Protein AF-A0A3D0LY21-F1 (afdb_monomer_lite)

Radius of gyration: 21.98 Å; chains: 1; bounding box: 68×42×52 Å

Foldseek 3Di:
DVVVVVVCCVPPVPDQAADALVVLLVLLLVLLLVLLCVQCDDPLSPDPPSCSVLLSDAPVRDDPVSVVVLVVNCVVRVLSNLSSVLSNLSVVLLPDQALVSSLVSLVVSLVCLCPSPRVSSVVSSVVCVVCVSNHSCCNVPVDHCVVVVVLVVQLVVLCVVVVHDPDPVVSVVSSCVRPVPDPDPDPPPPD

pLDDT: mean 91.34, std 7.38, range [54.0, 98.38]

Secondary structure (DSSP, 8-state):
-HHHHHHHHHH-TT------HHHHHHHHHHHHHHHHHHHH-TTGGGSTTSSHHHHTS-GGG--HHHHHHHHHHHHH-HHHHHHHHHHHHHHHHHH-SSHHHHHHHHHHHHHHHHTSS-HHHHHHHHHHHHTHHHHHTHHHH---THHHHHHHHHHHHHHHHHT--SSHHHHHHHHHHHHS--------S--

Sequence (191 aa):
SGAYMSGVNLCFPKATVTIDKFHVKQLMLKAMDQVRREEQGKQRSRRRGAGKKLLMIPETRMTEQQSEKMQALSKEFPKTGRAFRMVQSLDTMYRCEGYEDGKVAFNKMISWLRRSRLEPMKQVANTLKKHKQQILSYFSHRLTNAIAEGINSIIQSAKRRARGFRTIEGYTAAIFLAVGKLKLSCPTLFA

Structure (mmCIF, N/CA/C/O backbone):
data_AF-A0A3D0LY21-F1
#
_entry.id   AF-A0A3D0LY21-F1
#
loop_
_atom_site.group_PDB
_atom_site.id
_atom_site.type_symbol
_atom_site.label_atom_id
_atom_site.label_alt_id
_atom_site.label_comp_id
_atom_site.label_asym_id
_atom_site.label_entity_id
_atom_site.label_seq_id
_atom_site.pdbx_PDB_ins_code
_atom_site.Cartn_x
_atom_site.Cartn_y
_atom_site.Cartn_z
_atom_site.occupancy
_atom_site.B_iso_or_equiv
_atom_site.auth_seq_id
_atom_site.auth_comp_id
_atom_site.auth_asym_id
_atom_site.auth_atom_id
_atom_site.pdbx_PDB_model_num
ATOM 1 N N . SER A 1 1 ? -3.795 5.986 -14.578 1.00 56.62 1 SER A N 1
ATOM 2 C CA . SER A 1 1 ? -4.692 7.015 -15.148 1.00 56.62 1 SER A CA 1
ATOM 3 C C . SER A 1 1 ? -5.578 6.359 -16.201 1.00 56.62 1 SER A C 1
ATOM 5 O O . SER A 1 1 ? -5.212 5.293 -16.682 1.00 56.62 1 SER A O 1
ATOM 7 N N . GLY A 1 2 ? -6.727 6.951 -16.548 1.00 72.31 2 GLY A N 1
ATOM 8 C CA . GLY A 1 2 ? -7.611 6.399 -17.589 1.00 72.31 2 GLY A CA 1
ATOM 9 C C . GLY A 1 2 ? -6.930 6.322 -18.959 1.00 72.31 2 GLY A C 1
ATOM 10 O O . GLY A 1 2 ? -6.924 5.264 -19.571 1.00 72.31 2 GLY A O 1
ATOM 11 N N . ALA A 1 3 ? -6.243 7.395 -19.365 1.00 81.50 3 ALA A N 1
ATOM 12 C CA . ALA A 1 3 ? -5.538 7.469 -20.648 1.00 81.50 3 ALA A CA 1
ATOM 13 C C . ALA A 1 3 ? -4.453 6.388 -20.824 1.00 81.50 3 ALA A C 1
ATOM 15 O O . ALA A 1 3 ? -4.340 5.804 -21.895 1.00 81.50 3 ALA A O 1
ATOM 16 N N . TYR A 1 4 ? -3.697 6.071 -19.764 1.00 81.56 4 TYR A N 1
ATOM 17 C CA . TYR A 1 4 ? -2.692 5.004 -19.810 1.00 81.56 4 TYR A CA 1
ATOM 18 C C . TYR A 1 4 ? -3.331 3.634 -20.068 1.00 81.56 4 TYR A C 1
ATOM 20 O O . TYR A 1 4 ? -2.863 2.887 -20.917 1.00 81.56 4 TYR A O 1
ATOM 28 N N . MET A 1 5 ? -4.438 3.328 -19.381 1.00 79.69 5 MET A N 1
ATOM 29 C CA . MET A 1 5 ? -5.159 2.067 -19.578 1.00 79.69 5 MET A CA 1
ATOM 30 C C . MET A 1 5 ? -5.750 1.961 -20.983 1.00 79.69 5 MET A C 1
ATOM 32 O O . MET A 1 5 ? -5.664 0.900 -21.592 1.00 79.69 5 MET A O 1
ATOM 36 N N . SER A 1 6 ? -6.305 3.054 -21.514 1.00 84.50 6 SER A N 1
ATOM 37 C CA . SER A 1 6 ? -6.812 3.085 -22.888 1.00 84.50 6 SER A CA 1
ATOM 38 C C . SER A 1 6 ? -5.703 2.817 -23.907 1.00 84.50 6 SER A C 1
ATOM 40 O O . SER A 1 6 ? -5.893 2.001 -24.802 1.00 84.50 6 SER A O 1
ATOM 42 N N . GLY A 1 7 ? -4.531 3.440 -23.740 1.00 87.88 7 GLY A N 1
ATOM 43 C CA . GLY A 1 7 ? -3.378 3.204 -24.614 1.00 87.88 7 GLY A CA 1
ATOM 44 C C . GLY A 1 7 ? -2.855 1.767 -24.540 1.00 87.88 7 GLY A C 1
ATOM 45 O O . GLY A 1 7 ? -2.576 1.165 -25.572 1.00 87.88 7 GLY A O 1
ATOM 46 N N . VAL A 1 8 ? -2.783 1.183 -23.338 1.00 87.19 8 VAL A N 1
ATOM 47 C CA . VAL A 1 8 ? -2.381 -0.224 -23.167 1.00 87.19 8 VAL A CA 1
ATOM 48 C C . VAL A 1 8 ? -3.374 -1.163 -23.845 1.00 87.19 8 VAL A C 1
ATOM 50 O O . VAL A 1 8 ? -2.952 -2.056 -24.568 1.00 87.19 8 VAL A O 1
ATOM 53 N N . ASN A 1 9 ? -4.678 -0.943 -23.675 1.00 86.38 9 ASN A N 1
ATOM 54 C CA . ASN A 1 9 ? -5.695 -1.788 -24.299 1.00 86.38 9 ASN A CA 1
ATOM 55 C C . ASN A 1 9 ? -5.680 -1.692 -25.833 1.00 86.38 9 ASN A C 1
ATOM 57 O O . ASN A 1 9 ? -5.953 -2.685 -26.499 1.00 86.38 9 ASN A O 1
ATOM 61 N N . LEU A 1 10 ? -5.358 -0.515 -26.382 1.00 91.38 10 LEU A N 1
ATOM 62 C CA . LEU A 1 10 ? -5.261 -0.298 -27.825 1.00 91.38 10 LEU A CA 1
ATOM 63 C C . LEU A 1 10 ? -4.014 -0.967 -28.421 1.00 91.38 10 LEU A C 1
ATOM 65 O O . LEU A 1 10 ? -4.118 -1.707 -29.393 1.00 91.38 10 LEU A O 1
ATOM 69 N N . CYS A 1 11 ? -2.837 -0.710 -27.844 1.00 93.56 11 CYS A N 1
ATOM 70 C CA . CYS A 1 11 ? -1.562 -1.153 -28.416 1.00 93.56 11 CYS A CA 1
ATOM 71 C C . CYS A 1 11 ? -1.167 -2.576 -27.994 1.00 93.56 11 CYS A C 1
ATOM 73 O O . CYS A 1 11 ? -0.440 -3.256 -28.713 1.00 93.56 11 CYS A O 1
ATOM 75 N N . PHE A 1 12 ? -1.627 -3.033 -26.828 1.00 91.69 12 PHE A N 1
ATOM 76 C CA . PHE A 1 12 ? -1.256 -4.317 -26.231 1.00 91.69 12 PHE A CA 1
ATOM 77 C C . PHE A 1 12 ? -2.495 -5.083 -25.730 1.00 91.69 12 PHE A C 1
ATOM 79 O O . PHE A 1 12 ? -2.593 -5.400 -24.543 1.00 91.69 12 PHE A O 1
ATOM 86 N N . PRO A 1 13 ? -3.441 -5.446 -26.617 1.00 88.81 13 PRO A N 1
ATOM 87 C CA . PRO A 1 13 ? -4.733 -6.023 -26.225 1.00 88.81 13 PRO A CA 1
ATOM 88 C C . PRO A 1 13 ? -4.626 -7.378 -25.506 1.00 88.81 13 PRO A C 1
ATOM 90 O O . PRO A 1 13 ? -5.544 -7.780 -24.798 1.00 88.81 13 PRO A O 1
ATOM 93 N N . LYS A 1 14 ? -3.505 -8.092 -25.676 1.00 89.56 14 LYS A N 1
ATOM 94 C CA . LYS A 1 14 ? -3.237 -9.387 -25.027 1.00 89.56 14 LYS A CA 1
ATOM 95 C C . LYS A 1 14 ? -2.447 -9.262 -23.717 1.00 89.56 14 LYS A C 1
ATOM 97 O O . LYS A 1 14 ? -2.150 -10.278 -23.096 1.00 89.56 14 LYS A O 1
ATOM 102 N N . ALA A 1 15 ? -2.055 -8.053 -23.309 1.00 88.25 15 ALA A N 1
ATOM 103 C CA . ALA A 1 15 ? -1.236 -7.861 -22.119 1.00 88.25 15 ALA A CA 1
ATOM 104 C C . ALA A 1 15 ? -2.074 -7.916 -20.835 1.00 88.25 15 ALA A C 1
ATOM 106 O O . ALA A 1 15 ? -3.080 -7.223 -20.685 1.00 88.25 15 ALA A O 1
ATOM 107 N N . THR A 1 16 ? -1.603 -8.689 -19.857 1.00 86.94 16 THR A N 1
ATOM 108 C CA . THR A 1 16 ? -2.190 -8.706 -18.516 1.00 86.94 16 THR A CA 1
ATOM 109 C C . THR A 1 16 ? -1.748 -7.471 -17.742 1.00 86.94 16 THR A C 1
ATOM 111 O O . THR A 1 16 ? -0.591 -7.348 -17.334 1.00 86.94 16 THR A O 1
ATOM 114 N N . VAL A 1 17 ? -2.680 -6.555 -17.485 1.00 88.25 17 VAL A N 1
ATOM 115 C CA . VAL A 1 17 ? -2.385 -5.370 -16.677 1.00 88.25 17 VAL A CA 1
ATOM 116 C C . VAL A 1 17 ? -2.341 -5.730 -15.197 1.00 88.25 17 VAL A C 1
ATOM 118 O O . VAL A 1 17 ? -3.330 -6.194 -14.633 1.00 88.25 17 VAL A O 1
ATOM 121 N N . THR A 1 18 ? -1.208 -5.437 -14.559 1.00 90.06 18 THR A N 1
ATOM 122 C CA . THR A 1 18 ? -1.009 -5.614 -13.118 1.00 90.06 18 THR A CA 1
ATOM 123 C C . THR A 1 18 ? -0.888 -4.263 -12.430 1.00 90.06 18 THR A C 1
ATOM 125 O O . THR A 1 18 ? -0.109 -3.409 -12.849 1.00 90.06 18 THR A O 1
ATOM 128 N N . ILE A 1 19 ? -1.658 -4.058 -11.362 1.00 90.44 19 ILE A N 1
ATOM 129 C CA . ILE A 1 19 ? -1.523 -2.879 -10.505 1.00 90.44 19 ILE A CA 1
ATOM 130 C C . ILE A 1 19 ? -0.416 -3.133 -9.492 1.00 90.44 19 ILE A C 1
ATOM 132 O O . ILE A 1 19 ? -0.426 -4.130 -8.773 1.00 90.44 19 ILE A O 1
ATOM 136 N N . ASP A 1 20 ? 0.507 -2.182 -9.393 1.00 89.25 20 ASP A N 1
ATOM 137 C CA . ASP A 1 20 ? 1.619 -2.282 -8.462 1.00 89.25 20 ASP A CA 1
ATOM 138 C C . ASP A 1 20 ? 1.163 -2.255 -6.987 1.00 89.25 20 ASP A C 1
ATOM 140 O O . ASP A 1 20 ? 0.352 -1.419 -6.557 1.00 89.25 20 ASP A O 1
ATOM 144 N N . LYS A 1 21 ? 1.735 -3.167 -6.188 1.00 91.56 21 LYS A N 1
ATOM 145 C CA . LYS A 1 21 ? 1.421 -3.345 -4.763 1.00 91.56 21 LYS A CA 1
ATOM 146 C C . LYS A 1 21 ? 1.644 -2.083 -3.925 1.00 91.56 21 LYS A C 1
ATOM 148 O O . LYS A 1 21 ? 0.926 -1.871 -2.945 1.00 91.56 21 LYS A O 1
ATOM 153 N N . PHE A 1 22 ? 2.602 -1.232 -4.294 1.00 89.69 22 PHE A N 1
ATOM 154 C CA . PHE A 1 22 ? 2.895 0.024 -3.609 1.00 89.69 22 PHE A CA 1
ATOM 155 C C . PHE A 1 22 ? 1.717 0.987 -3.696 1.00 89.69 22 PHE A C 1
ATOM 157 O O . PHE A 1 22 ? 1.332 1.563 -2.680 1.00 89.69 22 PHE A O 1
ATOM 164 N N . HIS A 1 23 ? 1.084 1.125 -4.865 1.00 91.56 23 HIS A N 1
ATOM 165 C CA . HIS A 1 23 ? -0.077 2.005 -5.019 1.00 91.56 23 HIS A CA 1
ATOM 166 C C . HIS A 1 23 ? -1.277 1.514 -4.203 1.00 91.56 23 HIS A C 1
ATOM 168 O O . HIS A 1 23 ? -1.964 2.317 -3.565 1.00 91.56 23 HIS A O 1
ATOM 174 N N . VAL A 1 24 ? -1.481 0.195 -4.141 1.00 95.44 24 VAL A N 1
ATOM 175 C CA . VAL A 1 24 ? -2.503 -0.420 -3.282 1.00 95.44 24 VAL A CA 1
ATOM 176 C C . VAL A 1 24 ? -2.210 -0.146 -1.803 1.00 95.44 24 VAL A C 1
ATOM 178 O O . VAL A 1 24 ? -3.094 0.296 -1.063 1.00 95.44 24 VAL A O 1
ATOM 181 N N . LYS A 1 25 ? -0.955 -0.333 -1.369 1.00 95.38 25 LYS A N 1
ATOM 182 C CA . LYS A 1 25 ? -0.525 -0.050 0.007 1.00 95.38 25 LYS A CA 1
ATOM 183 C C . LYS A 1 25 ? -0.668 1.431 0.352 1.00 95.38 25 LYS A C 1
ATOM 185 O O . LYS A 1 25 ? -1.187 1.756 1.416 1.00 95.38 25 LYS A O 1
ATOM 190 N N . GLN A 1 26 ? -0.265 2.334 -0.541 1.00 95.06 26 GLN A N 1
ATOM 191 C CA . GLN A 1 26 ? -0.416 3.777 -0.356 1.00 95.06 26 GLN A CA 1
ATOM 192 C C . GLN A 1 26 ? -1.881 4.182 -0.182 1.00 95.06 26 GLN A C 1
ATOM 194 O O . GLN A 1 26 ? -2.178 5.007 0.682 1.00 95.06 26 GLN A O 1
ATOM 199 N N . LEU A 1 27 ? -2.794 3.613 -0.973 1.00 97.12 27 LEU A N 1
ATOM 200 C CA . LEU A 1 27 ? -4.227 3.883 -0.856 1.00 97.12 27 LEU A CA 1
ATOM 201 C C . LEU A 1 27 ? -4.760 3.479 0.530 1.00 97.12 27 LEU A C 1
ATOM 203 O O . LEU A 1 27 ? -5.419 4.275 1.199 1.00 97.12 27 LEU A O 1
ATOM 207 N N . MET A 1 28 ? -4.401 2.281 0.992 1.00 97.31 28 MET A N 1
ATOM 208 C CA . MET A 1 28 ? -4.752 1.771 2.323 1.00 97.31 28 MET A CA 1
ATOM 209 C C . MET A 1 28 ? -4.161 2.623 3.458 1.00 97.31 28 MET A C 1
ATOM 211 O O . MET A 1 28 ? -4.863 2.972 4.407 1.00 97.31 28 MET A O 1
ATOM 215 N N . LEU A 1 29 ? -2.888 3.021 3.350 1.00 97.06 29 LEU A N 1
ATOM 216 C CA . LEU A 1 29 ? -2.221 3.879 4.336 1.00 97.06 29 LEU A CA 1
ATOM 217 C C . LEU A 1 29 ? -2.866 5.269 4.428 1.00 97.06 29 LEU A C 1
ATOM 219 O O . LEU A 1 29 ? -3.005 5.806 5.527 1.00 97.06 29 LEU A O 1
ATOM 223 N N . LYS A 1 30 ? -3.287 5.849 3.295 1.00 97.56 30 LYS A N 1
ATOM 224 C CA . LYS A 1 30 ? -4.008 7.131 3.269 1.00 97.56 30 LYS A CA 1
ATOM 225 C C . LYS A 1 30 ? -5.351 7.031 3.994 1.00 97.56 30 LYS A C 1
ATOM 227 O O . LYS A 1 30 ? -5.649 7.895 4.813 1.00 97.56 30 LYS A O 1
ATOM 232 N N . ALA A 1 31 ? -6.121 5.970 3.750 1.00 98.00 31 ALA A N 1
ATOM 233 C CA . ALA A 1 31 ? -7.392 5.745 4.439 1.00 98.00 31 ALA A CA 1
ATOM 234 C C . ALA A 1 31 ? -7.215 5.495 5.945 1.00 98.00 31 ALA A C 1
ATOM 236 O O . ALA A 1 31 ? -7.988 6.005 6.751 1.00 98.00 31 ALA A O 1
ATOM 237 N N . MET A 1 32 ? -6.166 4.781 6.353 1.00 97.75 32 MET A N 1
ATOM 238 C CA . MET A 1 32 ? -5.833 4.625 7.770 1.00 97.75 32 MET A CA 1
ATOM 239 C C . MET A 1 32 ? -5.441 5.961 8.424 1.00 97.75 32 MET A C 1
ATOM 241 O O . MET A 1 32 ? -5.891 6.248 9.532 1.00 97.75 32 MET A O 1
ATOM 245 N N . ASP A 1 33 ? -4.639 6.805 7.761 1.00 96.38 33 ASP A N 1
ATOM 246 C CA . ASP A 1 33 ? -4.295 8.136 8.292 1.00 96.38 33 ASP A CA 1
ATOM 247 C C . ASP A 1 33 ? -5.524 9.056 8.366 1.00 96.38 33 ASP A C 1
ATOM 249 O O . ASP A 1 33 ? -5.622 9.863 9.287 1.00 96.38 33 ASP A O 1
ATOM 253 N N . GLN A 1 34 ? -6.480 8.912 7.444 1.00 96.94 34 GLN A N 1
ATOM 254 C CA . GLN A 1 34 ? -7.783 9.578 7.501 1.00 96.94 34 GLN A CA 1
ATOM 255 C C . GLN A 1 34 ? -8.558 9.155 8.764 1.00 96.94 34 GLN A C 1
ATOM 257 O O . GLN A 1 34 ? -8.904 10.022 9.565 1.00 96.94 34 GLN A O 1
ATOM 262 N N . VAL A 1 35 ? -8.721 7.846 9.013 1.00 97.38 35 VAL A N 1
ATOM 263 C CA . VAL A 1 35 ? -9.367 7.319 10.238 1.00 97.38 35 VAL A CA 1
ATOM 264 C C . VAL A 1 35 ? -8.675 7.839 11.499 1.00 97.38 35 VAL A C 1
ATOM 266 O O . VAL A 1 35 ? -9.336 8.287 12.434 1.00 97.38 35 VAL A O 1
ATOM 269 N N . ARG A 1 36 ? -7.337 7.839 11.516 1.00 96.31 36 ARG A N 1
ATOM 270 C CA . ARG A 1 36 ? -6.554 8.369 12.638 1.00 96.31 36 ARG A CA 1
ATOM 271 C C . ARG A 1 36 ? -6.854 9.842 12.897 1.00 96.31 36 ARG A C 1
ATOM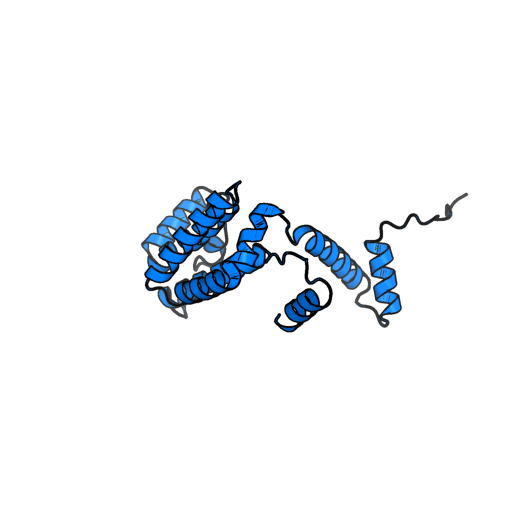 273 O O . ARG A 1 36 ? -7.008 10.244 14.045 1.00 96.31 36 ARG A O 1
ATOM 280 N N . ARG A 1 37 ? -6.897 10.673 11.853 1.00 95.31 37 ARG A N 1
ATOM 281 C CA . ARG A 1 37 ? -7.181 12.112 11.995 1.00 95.31 37 ARG A CA 1
ATOM 282 C C . ARG A 1 37 ? -8.604 12.365 12.486 1.00 95.31 37 ARG A C 1
ATOM 284 O O . ARG A 1 37 ? -8.793 13.274 13.290 1.00 95.31 37 ARG A O 1
ATOM 291 N N . GLU A 1 38 ? -9.565 11.575 12.012 1.00 95.69 38 GLU A N 1
ATOM 292 C CA . GLU A 1 38 ? -10.967 11.635 12.438 1.00 95.69 38 GLU A CA 1
ATOM 293 C C . GLU A 1 38 ? -11.123 11.250 13.915 1.00 95.69 38 GLU A C 1
ATOM 295 O O . GLU A 1 38 ? -11.834 11.927 14.648 1.00 95.69 38 GLU A O 1
ATOM 300 N N . GLU A 1 39 ? -10.421 10.211 14.372 1.00 95.62 39 GLU A N 1
ATOM 301 C CA . GLU A 1 39 ? -10.523 9.724 15.752 1.00 95.62 39 GLU A CA 1
ATOM 302 C C . GLU A 1 39 ? -9.712 10.557 16.756 1.00 95.62 39 GLU A C 1
ATOM 304 O O . GLU A 1 39 ? -10.198 10.868 17.838 1.00 95.62 39 GLU A O 1
ATOM 309 N N . GLN A 1 40 ? -8.485 10.954 16.408 1.00 93.75 40 GLN A N 1
ATOM 310 C CA . GLN A 1 40 ? -7.617 11.741 17.296 1.00 93.75 40 GLN A CA 1
ATOM 311 C C . GLN A 1 40 ? -7.991 13.231 17.337 1.00 93.75 40 GLN A C 1
ATOM 313 O O . GLN A 1 40 ? -7.536 13.959 18.219 1.00 93.75 40 GLN A O 1
ATOM 318 N N . GLY A 1 41 ? -8.757 13.717 16.358 1.00 92.12 41 GLY A N 1
ATOM 319 C CA . GLY A 1 41 ? -9.095 15.130 16.209 1.00 92.12 41 GLY A CA 1
ATOM 320 C C . GLY A 1 41 ? -7.978 15.990 15.594 1.00 92.12 41 GLY A C 1
ATOM 321 O O . GLY A 1 41 ? -6.798 15.624 15.525 1.00 92.12 41 GLY A O 1
ATOM 322 N N . LYS A 1 42 ? -8.349 17.191 15.127 1.00 83.94 42 LYS A N 1
ATOM 323 C CA . LYS A 1 42 ? -7.488 18.084 14.319 1.00 83.94 42 LYS A CA 1
ATOM 324 C C . LYS A 1 42 ? -6.234 18.593 15.042 1.00 83.94 42 LYS A C 1
ATOM 326 O O . LYS A 1 42 ? -5.216 18.818 14.391 1.00 83.94 42 LYS A O 1
ATOM 331 N N . GLN A 1 43 ? -6.299 18.833 16.351 1.00 83.81 43 GLN A N 1
ATOM 332 C CA . GLN A 1 43 ? -5.165 19.386 17.103 1.00 83.81 43 GLN A CA 1
ATOM 333 C C . GLN A 1 43 ? -4.145 18.301 17.453 1.00 83.81 43 GLN A C 1
ATOM 335 O O . GLN A 1 43 ? -2.959 18.434 17.147 1.00 83.81 43 GLN A O 1
ATOM 340 N N . ARG A 1 44 ? -4.606 17.186 18.029 1.00 86.56 44 ARG A N 1
ATOM 341 C CA . ARG A 1 44 ? -3.731 16.082 18.432 1.00 86.56 44 ARG A CA 1
ATOM 342 C C . ARG A 1 44 ? -3.066 15.419 17.233 1.00 86.56 44 ARG A C 1
ATOM 344 O O . ARG A 1 44 ? -1.862 15.184 17.268 1.00 86.56 44 ARG A O 1
ATOM 351 N N . SER A 1 45 ? -3.811 15.189 16.150 1.00 86.19 45 SER A N 1
ATOM 352 C CA . SER A 1 45 ? -3.303 14.474 14.972 1.00 86.19 45 SER A CA 1
ATOM 353 C C . SER A 1 45 ? -2.158 15.178 14.231 1.00 86.19 45 SER A C 1
ATOM 355 O O . SER A 1 45 ? -1.444 14.502 13.480 1.00 86.19 45 SER A O 1
ATOM 357 N N . ARG A 1 46 ? -1.969 16.492 14.444 1.00 87.25 46 ARG A N 1
ATOM 358 C CA . ARG A 1 46 ? -0.865 17.301 13.895 1.00 87.25 46 ARG A CA 1
ATOM 359 C C . ARG A 1 46 ? 0.426 17.215 14.712 1.00 87.25 46 ARG A C 1
ATOM 361 O O . ARG A 1 46 ? 1.485 17.555 14.193 1.00 87.25 46 ARG A O 1
ATOM 368 N N . ARG A 1 47 ? 0.366 16.753 15.966 1.00 89.19 47 ARG A N 1
ATOM 369 C CA . ARG A 1 47 ? 1.555 16.624 16.820 1.00 89.19 47 ARG A CA 1
ATOM 370 C C . ARG A 1 47 ? 2.505 15.569 16.247 1.00 89.19 47 ARG A C 1
ATOM 372 O O . ARG A 1 47 ? 2.075 14.501 15.810 1.00 89.19 47 ARG A O 1
ATOM 379 N N . ARG A 1 48 ? 3.817 15.826 16.311 1.00 80.81 48 ARG A N 1
ATOM 380 C CA . ARG A 1 48 ? 4.863 14.906 15.811 1.00 80.81 48 ARG A CA 1
ATOM 381 C C . ARG A 1 48 ? 4.792 13.512 16.462 1.00 80.81 48 ARG A C 1
ATOM 383 O O . ARG A 1 48 ? 5.118 12.527 15.807 1.00 80.81 48 ARG A O 1
ATOM 390 N N . GLY A 1 49 ? 4.310 13.432 17.706 1.00 83.50 49 GLY A N 1
ATOM 391 C CA . GLY A 1 49 ? 4.119 12.197 18.476 1.00 83.50 49 GLY A CA 1
ATOM 392 C C . GLY A 1 49 ? 2.775 11.479 18.285 1.00 83.50 49 GLY A C 1
ATOM 393 O O . GLY A 1 49 ? 2.517 10.509 18.981 1.00 83.50 49 GLY A O 1
ATOM 394 N N . ALA A 1 50 ? 1.911 11.899 17.355 1.00 85.06 50 ALA A N 1
ATOM 395 C CA . ALA A 1 50 ? 0.553 11.349 17.202 1.00 85.06 50 ALA A CA 1
ATOM 396 C C . ALA A 1 50 ? 0.474 9.924 16.595 1.00 85.06 50 ALA A C 1
ATOM 398 O O . ALA A 1 50 ? -0.581 9.497 16.123 1.00 85.06 50 ALA A O 1
ATOM 399 N N . GLY A 1 51 ? 1.595 9.199 16.531 1.00 88.12 51 GLY A N 1
ATOM 400 C CA . GLY A 1 51 ? 1.653 7.813 16.051 1.00 88.12 51 GLY A CA 1
ATOM 401 C C . GLY A 1 51 ? 1.688 7.628 14.528 1.00 88.12 51 GLY A C 1
ATOM 402 O O . GLY A 1 51 ? 1.843 6.504 14.065 1.00 88.12 51 GLY A O 1
ATOM 403 N N . LYS A 1 52 ? 1.620 8.699 13.718 1.00 91.94 52 LYS A N 1
ATOM 404 C CA . LYS A 1 52 ? 1.584 8.598 12.240 1.00 91.94 52 LYS A CA 1
ATOM 405 C C . LYS A 1 52 ? 2.731 7.764 11.656 1.00 91.94 52 LYS A C 1
ATOM 407 O O . LYS A 1 52 ? 2.487 6.907 10.817 1.00 91.94 52 LYS A O 1
ATOM 412 N N . LYS A 1 53 ? 3.975 8.025 12.080 1.00 91.88 53 LYS A N 1
ATOM 413 C CA . LYS A 1 53 ? 5.149 7.284 11.584 1.00 91.88 53 LYS A CA 1
ATOM 414 C C . LYS A 1 53 ? 5.115 5.820 12.014 1.00 91.88 53 LYS A C 1
ATOM 416 O O . LYS A 1 53 ? 5.411 4.957 11.202 1.00 91.88 53 LYS A O 1
ATOM 421 N N . LEU A 1 54 ? 4.709 5.561 13.256 1.00 93.12 54 LEU A N 1
ATOM 422 C CA . LEU A 1 54 ? 4.611 4.215 13.813 1.00 93.12 54 LEU A CA 1
ATOM 423 C C . LEU A 1 54 ? 3.625 3.350 13.012 1.00 93.12 54 LEU A C 1
ATOM 425 O O . LEU A 1 54 ? 3.940 2.223 12.660 1.00 93.12 54 LEU A O 1
ATOM 429 N N . LEU A 1 55 ? 2.477 3.918 12.631 1.00 92.62 55 LEU A N 1
ATOM 430 C CA . LEU A 1 55 ? 1.448 3.237 11.835 1.00 92.62 55 LEU A CA 1
ATOM 431 C C . LEU A 1 55 ? 1.895 2.872 10.411 1.00 92.62 55 LEU A C 1
ATOM 433 O O . LEU A 1 55 ? 1.295 2.002 9.788 1.00 92.62 55 LEU A O 1
ATOM 437 N N . MET A 1 56 ? 2.925 3.534 9.878 1.00 92.19 56 MET A N 1
ATOM 438 C CA . MET A 1 56 ? 3.464 3.238 8.546 1.00 92.19 56 MET A CA 1
ATOM 439 C C . MET A 1 56 ? 4.450 2.064 8.547 1.00 92.19 56 MET A C 1
ATOM 441 O O . MET A 1 56 ? 4.800 1.576 7.472 1.00 92.19 56 MET A O 1
ATOM 445 N N . ILE A 1 57 ? 4.905 1.619 9.720 1.00 91.69 57 ILE A N 1
ATOM 446 C CA . ILE A 1 57 ? 5.838 0.501 9.846 1.00 91.69 57 ILE A CA 1
ATOM 447 C C . ILE A 1 57 ? 5.035 -0.807 9.731 1.00 91.69 57 ILE A C 1
ATOM 449 O O . ILE A 1 57 ? 4.014 -0.953 10.405 1.00 91.69 57 ILE A O 1
ATOM 453 N N . PRO A 1 58 ? 5.433 -1.757 8.866 1.00 90.31 58 PRO A N 1
ATOM 454 C CA . PRO A 1 58 ? 4.840 -3.093 8.847 1.00 90.31 58 PRO A CA 1
ATOM 455 C C . PRO A 1 58 ? 5.066 -3.809 10.179 1.00 90.31 58 PRO A C 1
ATOM 457 O O . PRO A 1 58 ? 6.158 -3.723 10.732 1.00 90.31 58 PRO A O 1
ATOM 460 N N . GLU A 1 59 ? 4.079 -4.564 10.656 1.00 90.00 59 GLU A N 1
ATOM 461 C CA . GLU A 1 59 ? 4.141 -5.262 11.950 1.00 90.00 59 GLU A CA 1
ATOM 462 C C . GLU A 1 59 ? 5.352 -6.201 12.042 1.00 90.00 59 GLU A C 1
ATOM 464 O O . GLU A 1 59 ? 6.075 -6.196 13.030 1.00 90.00 59 GLU A O 1
ATOM 469 N N . THR A 1 60 ? 5.685 -6.891 10.948 1.00 89.62 60 THR A N 1
ATOM 470 C CA . THR A 1 60 ? 6.854 -7.787 10.867 1.00 89.62 60 THR A CA 1
ATOM 471 C C . THR A 1 60 ? 8.209 -7.078 10.924 1.00 89.62 60 THR A C 1
ATOM 473 O O . THR A 1 60 ? 9.239 -7.735 10.859 1.00 89.62 60 THR A O 1
ATOM 476 N N . ARG A 1 61 ? 8.234 -5.743 10.918 1.00 92.00 61 ARG A N 1
ATOM 477 C CA . ARG A 1 61 ? 9.454 -4.925 10.998 1.00 92.00 61 ARG A CA 1
ATOM 478 C C . ARG A 1 61 ? 9.479 -4.048 12.247 1.00 92.00 61 ARG A C 1
ATOM 480 O O . ARG A 1 61 ? 10.360 -3.200 12.362 1.00 92.00 61 ARG A O 1
ATOM 487 N N . MET A 1 62 ? 8.494 -4.191 13.131 1.00 93.12 62 MET A N 1
ATOM 488 C CA . MET A 1 62 ? 8.458 -3.429 14.369 1.00 93.12 62 MET A CA 1
ATOM 489 C C . MET A 1 62 ? 9.451 -4.005 15.371 1.00 93.12 62 MET A C 1
ATOM 491 O O . MET A 1 62 ? 9.561 -5.218 15.522 1.00 93.12 62 MET A O 1
ATOM 495 N N . THR A 1 63 ? 10.145 -3.121 16.083 1.00 96.00 63 THR A N 1
ATOM 496 C CA . THR A 1 63 ? 10.841 -3.510 17.313 1.00 96.00 63 THR A CA 1
ATOM 497 C C . THR A 1 63 ? 9.830 -3.770 18.430 1.00 96.00 63 THR A C 1
ATOM 499 O O . THR A 1 63 ? 8.690 -3.306 18.363 1.00 96.00 63 THR A O 1
ATOM 502 N N . GLU A 1 64 ? 10.247 -4.452 19.494 1.00 94.75 64 GLU A N 1
ATOM 503 C CA . GLU A 1 64 ? 9.398 -4.711 20.664 1.00 94.75 64 GLU A CA 1
ATOM 504 C C . G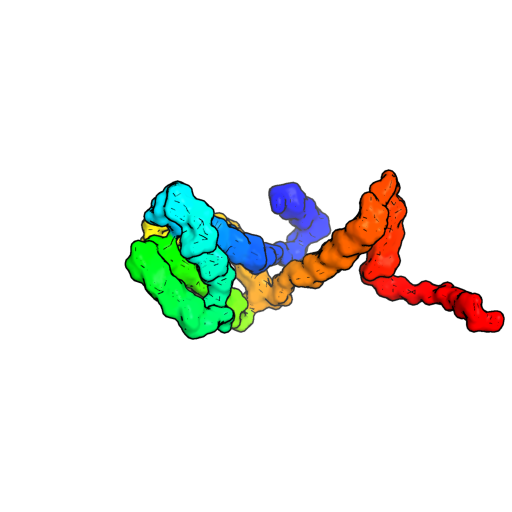LU A 1 64 ? 8.812 -3.413 21.248 1.00 94.75 64 GLU A C 1
ATOM 506 O O . GLU A 1 64 ? 7.594 -3.251 21.314 1.00 94.75 64 GLU A O 1
ATOM 511 N N . GLN A 1 65 ? 9.656 -2.403 21.481 1.00 94.56 65 GLN A N 1
ATOM 512 C CA . GLN A 1 65 ? 9.222 -1.073 21.934 1.00 94.56 65 GLN A CA 1
ATOM 513 C C . GLN A 1 65 ? 8.225 -0.389 20.978 1.00 94.56 65 GLN A C 1
ATOM 515 O O . GLN A 1 65 ? 7.372 0.397 21.398 1.00 94.56 65 GLN A O 1
ATOM 520 N N . GLN A 1 66 ? 8.351 -0.609 19.664 1.00 94.44 66 GLN A N 1
ATOM 521 C CA . GLN A 1 66 ? 7.407 -0.073 18.678 1.00 94.44 66 GLN A CA 1
ATOM 522 C C . GLN A 1 66 ? 6.071 -0.819 18.728 1.00 94.44 66 GLN A C 1
ATOM 524 O O . GLN A 1 66 ? 5.024 -0.176 18.629 1.00 94.44 66 GLN A O 1
ATOM 529 N N . SER A 1 67 ? 6.108 -2.138 18.917 1.00 94.12 67 SER A N 1
ATOM 530 C CA . SER A 1 67 ? 4.924 -2.979 19.093 1.00 94.12 67 SER A CA 1
ATOM 531 C C . SER A 1 67 ? 4.140 -2.568 20.339 1.00 94.12 67 SER A C 1
ATOM 533 O O . SER A 1 67 ? 2.948 -2.280 20.243 1.00 94.12 67 SER A O 1
ATOM 535 N N . GLU A 1 68 ? 4.805 -2.392 21.481 1.00 95.00 68 GLU A N 1
ATOM 536 C CA . GLU A 1 68 ? 4.177 -1.914 22.721 1.00 95.00 68 GLU A CA 1
ATOM 537 C C . GLU A 1 68 ? 3.514 -0.543 22.541 1.00 95.00 68 GLU A C 1
ATOM 539 O O . GLU A 1 68 ? 2.346 -0.347 22.887 1.00 95.00 68 GLU A O 1
ATOM 544 N N . LYS A 1 69 ? 4.221 0.408 21.915 1.00 94.25 69 LYS A N 1
ATOM 545 C CA . LYS A 1 69 ? 3.661 1.729 21.587 1.00 94.25 69 LYS A CA 1
ATOM 546 C C . LYS A 1 69 ? 2.465 1.624 20.645 1.00 94.25 69 LYS A C 1
ATOM 548 O O . LYS A 1 69 ? 1.517 2.397 20.779 1.00 94.25 69 LYS A O 1
ATOM 553 N N . MET A 1 70 ? 2.485 0.686 19.698 1.00 94.62 70 MET A N 1
ATOM 554 C CA . MET A 1 70 ? 1.368 0.449 18.785 1.00 94.62 70 MET A CA 1
ATOM 555 C C . MET A 1 70 ? 0.163 -0.138 19.520 1.00 94.62 70 MET A C 1
ATOM 557 O O . MET A 1 70 ? -0.973 0.264 19.256 1.00 94.62 70 MET A O 1
ATOM 561 N N . GLN A 1 71 ? 0.393 -1.047 20.465 1.00 94.31 71 GLN A N 1
ATOM 562 C CA . GLN A 1 71 ? -0.656 -1.601 21.314 1.00 94.31 71 GLN A CA 1
ATOM 563 C C . GLN A 1 71 ? -1.273 -0.519 22.203 1.00 94.31 71 GLN A C 1
ATOM 565 O O . GLN A 1 71 ? -2.496 -0.401 22.241 1.00 94.31 71 GLN A O 1
ATOM 570 N N . ALA A 1 72 ? -0.456 0.317 22.849 1.00 95.25 72 ALA A N 1
ATOM 571 C CA . ALA A 1 72 ? -0.933 1.451 23.639 1.00 95.25 72 ALA A CA 1
ATOM 572 C C . ALA A 1 72 ? -1.764 2.425 22.786 1.00 95.25 72 ALA A C 1
ATOM 574 O O . ALA A 1 72 ? -2.886 2.772 23.154 1.00 95.25 72 ALA A O 1
ATOM 575 N N . LEU A 1 73 ? -1.270 2.781 21.593 1.00 94.06 73 LEU A N 1
ATOM 576 C CA . LEU A 1 73 ? -1.999 3.629 20.648 1.00 94.06 73 LEU A CA 1
ATOM 577 C C . LEU A 1 73 ? -3.320 2.987 20.203 1.00 94.06 73 LEU A C 1
ATOM 579 O O . LEU A 1 73 ? -4.320 3.680 20.062 1.00 94.06 73 LEU A O 1
ATOM 583 N N . SER A 1 74 ? -3.337 1.672 19.987 1.00 94.94 74 SER A N 1
ATOM 584 C CA . SER A 1 74 ? -4.536 0.932 19.578 1.00 94.94 74 SER A CA 1
ATOM 585 C C . SER A 1 74 ? -5.567 0.802 20.699 1.00 94.94 74 SER A C 1
ATOM 587 O O . SER A 1 74 ? -6.757 0.727 20.402 1.00 94.94 74 SER A O 1
ATOM 589 N N . LYS A 1 75 ? -5.128 0.770 21.965 1.00 95.62 75 LYS A N 1
ATOM 590 C CA . LYS A 1 75 ? -6.009 0.810 23.143 1.00 95.62 75 LYS A CA 1
ATOM 591 C C . LYS A 1 75 ? -6.652 2.186 23.294 1.00 95.62 75 LYS A C 1
ATOM 593 O O . LYS A 1 75 ? -7.851 2.274 23.522 1.00 95.62 75 LYS A O 1
ATOM 598 N N . GLU A 1 76 ? -5.866 3.243 23.119 1.00 95.38 76 GLU A N 1
ATOM 599 C CA . GLU A 1 76 ? -6.353 4.620 23.200 1.00 95.38 76 GLU A CA 1
ATOM 600 C C . GLU A 1 76 ? -7.261 4.998 22.015 1.00 95.38 76 GLU A C 1
ATOM 602 O O . GLU A 1 76 ? -8.271 5.676 22.183 1.00 95.38 76 GLU A O 1
ATOM 607 N N . PHE A 1 77 ? -6.913 4.535 20.812 1.00 96.06 77 PHE A N 1
ATOM 608 C CA . PHE A 1 77 ? -7.58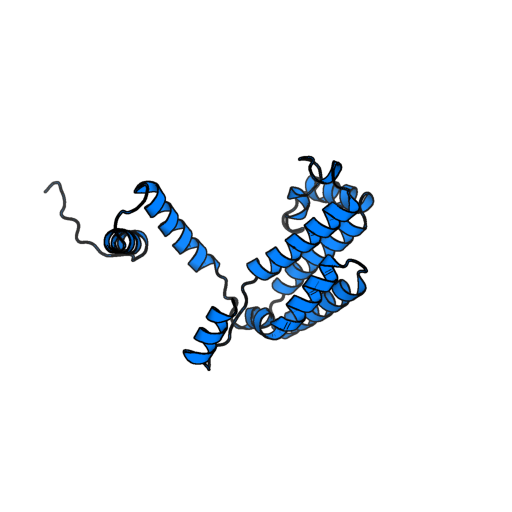9 4.846 19.553 1.00 96.06 77 PHE A CA 1
ATOM 609 C C . PHE A 1 77 ? -8.023 3.561 18.833 1.00 96.06 77 PHE A C 1
ATOM 611 O O . PHE A 1 77 ? -7.353 3.096 17.897 1.00 96.06 77 PHE A O 1
ATOM 618 N N . PRO A 1 78 ? -9.139 2.944 19.259 1.00 96.75 78 PRO A N 1
ATOM 619 C CA . PRO A 1 78 ? -9.554 1.631 18.776 1.00 96.75 78 PRO A CA 1
ATOM 620 C C . PRO A 1 78 ? -9.913 1.601 17.284 1.00 96.75 78 PRO A C 1
ATOM 622 O O . PRO A 1 78 ? -9.674 0.581 16.623 1.00 96.75 78 PRO A O 1
ATOM 625 N N . LYS A 1 79 ? -10.446 2.687 16.700 1.00 97.56 79 LYS A N 1
ATOM 626 C CA . LYS A 1 79 ? -10.711 2.753 15.249 1.00 97.56 79 LYS A CA 1
ATOM 627 C C . LYS A 1 79 ? -9.399 2.773 14.468 1.00 97.56 79 LYS A C 1
ATOM 629 O O . LYS A 1 79 ? -9.280 2.050 13.479 1.00 97.56 79 LYS A O 1
ATOM 634 N N . THR A 1 80 ? -8.409 3.526 14.939 1.00 96.56 80 THR A N 1
ATOM 635 C CA . THR A 1 80 ? -7.054 3.589 14.378 1.00 96.56 80 THR A CA 1
ATOM 636 C C . THR A 1 80 ? -6.369 2.229 14.463 1.00 96.56 80 THR A C 1
ATOM 638 O O . THR A 1 80 ? -5.857 1.745 13.456 1.00 96.56 80 THR A O 1
ATOM 641 N N . GLY A 1 81 ? -6.428 1.556 15.616 1.00 96.50 81 GLY A N 1
ATOM 642 C CA . GLY A 1 81 ? -5.876 0.207 15.781 1.00 96.50 81 GLY A CA 1
ATOM 643 C C . GLY A 1 81 ? -6.566 -0.840 14.897 1.00 96.50 81 GLY A C 1
ATOM 644 O O . GLY A 1 81 ? -5.926 -1.744 14.355 1.00 96.50 81 GLY A O 1
ATOM 645 N N . ARG A 1 82 ? -7.884 -0.726 14.682 1.00 97.31 82 ARG A N 1
ATOM 646 C CA . ARG A 1 82 ? -8.612 -1.580 13.726 1.00 97.31 82 ARG A CA 1
ATOM 647 C C . ARG A 1 82 ? -8.192 -1.300 12.280 1.00 97.31 82 ARG A C 1
ATOM 649 O O . ARG A 1 82 ? -7.957 -2.243 11.528 1.00 97.31 82 ARG A O 1
ATOM 656 N N . ALA A 1 83 ? -8.059 -0.028 11.911 1.00 97.69 83 ALA A N 1
ATOM 657 C CA . ALA A 1 83 ? -7.570 0.390 10.601 1.00 97.69 83 ALA A CA 1
ATOM 658 C C . ALA A 1 83 ? -6.134 -0.102 10.341 1.00 97.69 83 ALA A C 1
ATOM 660 O O . ALA A 1 83 ? -5.843 -0.591 9.252 1.00 97.69 83 ALA A O 1
ATOM 661 N N . PHE A 1 84 ? -5.261 -0.062 11.350 1.00 97.25 84 PHE A N 1
ATOM 662 C CA . PHE A 1 84 ? -3.904 -0.600 11.268 1.00 97.25 84 PHE A CA 1
ATOM 663 C C . PHE A 1 84 ? -3.895 -2.099 10.950 1.00 97.25 84 PHE A C 1
ATOM 665 O O . PHE A 1 84 ? -3.255 -2.517 9.987 1.00 97.25 84 PHE A O 1
ATOM 672 N N . ARG A 1 85 ? -4.672 -2.911 11.677 1.00 96.94 85 ARG A N 1
ATOM 673 C CA . ARG A 1 85 ? -4.750 -4.359 11.413 1.00 96.94 85 ARG A CA 1
ATOM 674 C C . ARG A 1 85 ? -5.309 -4.683 10.020 1.00 96.94 85 ARG A C 1
ATOM 676 O O . ARG A 1 85 ? -4.866 -5.634 9.383 1.00 96.94 85 ARG A O 1
ATOM 683 N N . MET A 1 86 ? -6.217 -3.859 9.490 1.00 97.81 86 MET A N 1
ATOM 684 C CA . MET A 1 86 ? -6.662 -3.969 8.091 1.00 97.81 86 MET A CA 1
ATOM 685 C C . MET A 1 86 ? -5.517 -3.710 7.105 1.00 97.81 86 MET A C 1
ATOM 687 O O . MET A 1 86 ? -5.370 -4.444 6.129 1.00 97.81 86 MET A O 1
ATOM 691 N N . VAL A 1 87 ? -4.670 -2.712 7.366 1.00 97.38 87 VAL A N 1
ATOM 692 C CA . VAL A 1 87 ? -3.461 -2.452 6.567 1.00 97.38 87 VAL A CA 1
ATOM 693 C C . VAL A 1 87 ? -2.460 -3.609 6.648 1.00 97.38 87 VAL A C 1
ATOM 695 O O . VAL A 1 87 ? -1.814 -3.896 5.640 1.00 97.38 87 VAL A O 1
ATOM 698 N N . GLN A 1 88 ? -2.344 -4.286 7.794 1.00 95.62 88 GLN A N 1
ATOM 699 C CA . GLN A 1 88 ? -1.503 -5.484 7.933 1.00 95.62 88 GLN A CA 1
ATOM 700 C C . GLN A 1 88 ? -2.084 -6.689 7.183 1.00 95.62 88 GLN A C 1
ATOM 702 O O . GLN A 1 88 ? -1.334 -7.433 6.560 1.00 95.62 88 GLN A O 1
ATOM 707 N N . SER A 1 89 ? -3.413 -6.846 7.136 1.00 96.31 89 SER A N 1
ATOM 708 C CA . SER A 1 89 ? -4.038 -7.933 6.363 1.00 96.31 89 SER A CA 1
ATOM 709 C C . SER A 1 89 ? -3.731 -7.864 4.860 1.00 96.31 89 SER A C 1
ATOM 711 O O . SER A 1 89 ? -3.640 -8.902 4.205 1.00 96.31 89 SER A O 1
ATOM 713 N N . LEU A 1 90 ? -3.482 -6.660 4.329 1.00 96.94 90 LEU A N 1
ATOM 714 C CA . LEU A 1 90 ? -2.972 -6.477 2.970 1.00 96.94 90 LEU A CA 1
ATOM 715 C C . LEU A 1 90 ? -1.553 -7.045 2.815 1.00 96.94 90 LEU A C 1
ATOM 717 O O . LEU A 1 90 ? -1.251 -7.664 1.797 1.00 96.94 90 LEU A O 1
ATOM 721 N N . ASP A 1 91 ? -0.685 -6.845 3.808 1.00 94.50 91 ASP A N 1
ATOM 722 C CA . ASP A 1 91 ? 0.670 -7.403 3.776 1.00 94.50 91 ASP A CA 1
ATOM 723 C C . ASP A 1 91 ? 0.621 -8.928 3.853 1.00 94.50 91 ASP A C 1
ATOM 725 O O . ASP A 1 91 ? 1.325 -9.594 3.102 1.00 94.50 91 ASP A O 1
ATOM 729 N N . THR A 1 92 ? -0.250 -9.487 4.699 1.00 93.62 92 THR A N 1
ATOM 730 C CA . THR A 1 92 ? -0.491 -10.935 4.763 1.00 93.62 92 THR A CA 1
ATOM 731 C C . THR A 1 92 ? -0.941 -11.488 3.416 1.00 93.62 92 THR A C 1
ATOM 733 O O . THR A 1 92 ? -0.378 -12.469 2.949 1.00 93.62 92 THR A O 1
ATOM 736 N N . MET A 1 93 ? -1.888 -10.824 2.749 1.00 96.00 93 MET A N 1
ATOM 737 C CA . MET A 1 93 ? -2.338 -11.216 1.413 1.00 96.00 93 MET A CA 1
ATOM 738 C C . MET A 1 93 ? -1.181 -11.230 0.402 1.00 96.00 93 MET A C 1
ATOM 740 O O . MET A 1 93 ? -1.029 -12.205 -0.322 1.00 96.00 93 MET A O 1
ATOM 744 N N . TYR A 1 94 ? -0.337 -10.193 0.354 1.00 94.25 94 TYR A N 1
ATOM 745 C CA . TYR A 1 94 ? 0.796 -10.159 -0.585 1.00 94.25 94 TYR A CA 1
ATOM 746 C C . TYR A 1 94 ? 1.923 -11.151 -0.257 1.00 94.25 94 TYR A C 1
ATOM 748 O O . TYR A 1 94 ? 2.728 -11.445 -1.144 1.00 94.25 94 TYR A O 1
ATOM 756 N N . ARG A 1 95 ? 1.986 -11.664 0.979 1.00 92.94 95 ARG A N 1
ATOM 757 C CA . ARG A 1 95 ? 2.915 -12.733 1.385 1.00 92.94 95 ARG A CA 1
ATOM 758 C C . ARG A 1 95 ? 2.460 -14.130 0.955 1.00 92.94 95 ARG A C 1
ATOM 760 O O . ARG A 1 95 ? 3.299 -15.018 0.935 1.00 92.94 95 ARG A O 1
ATOM 767 N N . CYS A 1 96 ? 1.188 -14.334 0.603 1.00 94.50 96 CYS A N 1
ATOM 768 C CA . CYS A 1 96 ? 0.726 -15.613 0.057 1.00 94.50 96 CYS A CA 1
ATOM 769 C C . CYS A 1 96 ? 1.527 -15.981 -1.199 1.00 94.50 96 CYS A C 1
ATOM 771 O O . CYS A 1 96 ? 1.829 -15.093 -2.000 1.00 94.50 96 CYS A O 1
ATOM 773 N N . GLU A 1 97 ? 1.838 -17.266 -1.389 1.00 90.25 97 GLU A N 1
ATOM 774 C CA . GLU A 1 97 ? 2.620 -17.779 -2.527 1.00 90.25 97 GLU A CA 1
ATOM 775 C C . GLU A 1 97 ? 1.753 -18.073 -3.762 1.00 90.25 97 GLU A C 1
ATOM 777 O O . GLU A 1 97 ? 2.144 -17.757 -4.888 1.00 90.25 97 GLU A O 1
ATOM 782 N N . GLY A 1 98 ? 0.542 -18.593 -3.555 1.00 92.50 98 GLY A N 1
ATOM 783 C CA . GLY A 1 98 ? -0.389 -18.939 -4.626 1.00 92.50 98 GLY A CA 1
ATOM 784 C C . GLY A 1 98 ? -1.404 -17.844 -4.960 1.00 92.50 98 GLY A C 1
ATOM 785 O O . GLY A 1 98 ? -1.800 -17.040 -4.111 1.00 92.50 98 GLY A O 1
ATOM 786 N N . TYR A 1 99 ? -1.887 -17.857 -6.207 1.00 94.25 99 TYR A N 1
ATOM 787 C CA . TYR A 1 99 ? -2.993 -17.002 -6.655 1.00 94.25 99 TYR A CA 1
ATOM 788 C C . TYR A 1 99 ? -4.279 -17.254 -5.855 1.00 94.25 99 TYR A C 1
ATOM 790 O O . TYR A 1 99 ? -4.930 -16.300 -5.425 1.00 94.25 99 TYR A O 1
ATOM 798 N N . GLU A 1 100 ? -4.641 -18.520 -5.623 1.00 95.62 100 GLU A N 1
ATOM 799 C CA . GLU A 1 100 ? -5.875 -18.860 -4.904 1.00 95.62 100 GLU A CA 1
ATOM 800 C C . GLU A 1 100 ? -5.811 -18.450 -3.426 1.00 95.62 100 GLU A C 1
ATOM 802 O O . GLU A 1 100 ? -6.752 -17.822 -2.934 1.00 95.62 100 GLU A O 1
ATOM 807 N N . ASP A 1 101 ? -4.680 -18.652 -2.745 1.00 95.62 101 ASP A N 1
ATOM 808 C CA . ASP A 1 101 ? -4.490 -18.178 -1.366 1.00 95.62 101 ASP A CA 1
ATOM 809 C C . ASP A 1 101 ? -4.576 -16.652 -1.275 1.00 95.62 101 ASP A C 1
ATOM 811 O O . ASP A 1 101 ? -5.304 -16.101 -0.440 1.00 95.62 101 ASP A O 1
ATOM 815 N N . GLY A 1 102 ? -3.895 -15.955 -2.193 1.00 96.06 102 GLY A N 1
ATOM 816 C CA . GLY A 1 102 ? -3.953 -14.501 -2.304 1.00 96.06 102 GLY A CA 1
ATOM 817 C C . GLY A 1 102 ? -5.377 -13.998 -2.553 1.00 96.06 102 GLY A C 1
ATOM 818 O O . GLY A 1 102 ? -5.820 -13.030 -1.934 1.00 96.06 102 GLY A O 1
ATOM 819 N N . LYS A 1 103 ? -6.149 -14.688 -3.399 1.00 97.25 103 LYS A N 1
ATOM 820 C CA . LYS A 1 103 ? -7.558 -14.387 -3.694 1.00 97.25 103 LYS A CA 1
ATOM 821 C C . LYS A 1 103 ? -8.469 -14.623 -2.492 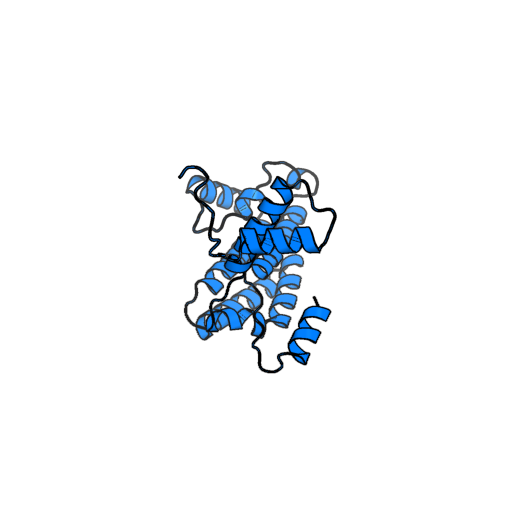1.00 97.25 103 LYS A C 1
ATOM 823 O O . LYS A 1 103 ? -9.355 -13.800 -2.239 1.00 97.25 103 LYS A O 1
ATOM 828 N N . VAL A 1 104 ? -8.262 -15.697 -1.731 1.00 97.75 104 VAL A N 1
ATOM 829 C CA . VAL A 1 104 ? -8.991 -15.959 -0.481 1.00 97.75 104 VAL A CA 1
ATOM 830 C C . VAL A 1 104 ? -8.690 -14.866 0.546 1.00 97.75 104 VAL A C 1
ATOM 832 O O . VAL A 1 104 ? -9.624 -14.270 1.093 1.00 97.75 104 VAL A O 1
ATOM 835 N N . ALA A 1 105 ? -7.412 -14.543 0.761 1.00 97.88 105 ALA A N 1
ATOM 836 C CA . ALA A 1 105 ? -6.986 -13.472 1.659 1.00 97.88 105 ALA A CA 1
ATOM 837 C C . ALA A 1 105 ? -7.553 -12.107 1.228 1.00 97.88 105 ALA A C 1
ATOM 839 O O . ALA A 1 105 ? -8.098 -11.375 2.059 1.00 97.88 105 ALA A O 1
ATOM 840 N N . PHE A 1 106 ? -7.534 -11.805 -0.074 1.00 98.12 106 PHE A N 1
ATOM 841 C CA . PHE A 1 106 ? -8.128 -10.597 -0.647 1.00 98.12 106 PHE A CA 1
ATOM 842 C C . PHE A 1 106 ? -9.626 -10.511 -0.336 1.00 98.12 106 PHE A C 1
ATOM 844 O O . PHE A 1 106 ? -10.095 -9.503 0.189 1.00 98.12 106 PHE A O 1
ATOM 851 N N . ASN A 1 107 ? -10.398 -11.567 -0.610 1.00 98.00 107 ASN A N 1
ATOM 852 C CA . ASN A 1 107 ? -11.844 -11.559 -0.373 1.00 98.00 107 ASN A CA 1
ATOM 853 C C . ASN A 1 107 ? -12.178 -11.401 1.123 1.00 98.00 107 ASN A C 1
ATOM 855 O O . ASN A 1 107 ? -13.081 -10.631 1.470 1.00 98.00 107 ASN A O 1
ATOM 859 N N . LYS A 1 108 ? -11.431 -12.078 2.009 1.00 98.00 108 LYS A N 1
ATOM 860 C CA . LYS A 1 108 ? -11.564 -11.941 3.471 1.00 98.00 108 LYS A CA 1
ATOM 861 C C . LYS A 1 108 ? -11.290 -10.503 3.918 1.00 98.00 108 LYS A C 1
ATOM 863 O O . LYS A 1 108 ? -12.117 -9.915 4.618 1.00 98.00 108 LYS A O 1
ATOM 868 N N . MET A 1 109 ? -10.190 -9.913 3.449 1.00 98.19 109 MET A N 1
ATOM 869 C CA . MET A 1 109 ? -9.832 -8.519 3.715 1.00 98.19 109 MET A CA 1
ATOM 870 C C . MET A 1 109 ? -10.939 -7.567 3.241 1.00 98.19 109 MET A C 1
ATOM 872 O O . MET A 1 109 ? -11.455 -6.785 4.036 1.00 98.19 109 MET A O 1
ATOM 876 N N . ILE A 1 110 ? -11.386 -7.661 1.984 1.00 98.31 110 ILE A N 1
ATOM 877 C CA . ILE A 1 110 ? -12.452 -6.798 1.443 1.00 98.31 110 ILE A CA 1
ATOM 878 C C . ILE A 1 110 ? -13.745 -6.906 2.257 1.00 98.31 110 ILE A C 1
ATOM 880 O O . ILE A 1 110 ? -14.373 -5.887 2.557 1.00 98.31 110 ILE A O 1
ATOM 884 N N . SER A 1 111 ? -14.138 -8.122 2.647 1.00 98.06 111 SER A N 1
ATOM 885 C CA . SER A 1 111 ? -15.302 -8.338 3.511 1.00 98.06 111 SER A CA 1
ATOM 886 C C . SER A 1 111 ? -15.140 -7.646 4.868 1.00 98.06 111 SER A C 1
ATOM 888 O O . SER A 1 111 ? -16.094 -7.046 5.371 1.00 98.06 111 SER A O 1
ATOM 890 N N . TRP A 1 112 ? -13.940 -7.681 5.453 1.00 98.25 112 TRP A N 1
ATOM 891 C CA . TRP A 1 112 ? -13.651 -7.011 6.719 1.00 98.25 112 TRP A CA 1
ATOM 892 C C . TRP A 1 112 ? -13.699 -5.484 6.600 1.00 98.25 112 TRP A C 1
ATOM 894 O O . TRP A 1 112 ? -14.387 -4.832 7.390 1.00 98.25 112 TRP A O 1
ATOM 904 N N . LEU A 1 113 ? -13.050 -4.906 5.582 1.00 98.00 113 LEU A N 1
ATOM 905 C CA . LEU A 1 113 ? -13.054 -3.456 5.360 1.00 98.00 113 LEU A CA 1
ATOM 906 C C . LEU A 1 113 ? -14.479 -2.923 5.149 1.00 98.00 113 LEU A C 1
ATOM 908 O O . LEU A 1 113 ? -14.840 -1.896 5.724 1.00 98.00 113 LEU A O 1
ATOM 912 N N . ARG A 1 114 ? -15.318 -3.628 4.377 1.00 97.56 114 ARG A N 1
ATOM 913 C CA . ARG A 1 114 ? -16.710 -3.215 4.112 1.00 97.56 114 ARG A CA 1
ATOM 914 C C . ARG A 1 114 ? -17.583 -3.182 5.367 1.00 97.56 114 ARG A C 1
ATOM 916 O O . ARG A 1 114 ? -18.457 -2.326 5.474 1.00 97.56 114 ARG A O 1
ATOM 923 N N . ARG A 1 115 ? -17.347 -4.094 6.314 1.00 96.88 115 ARG A N 1
ATOM 924 C CA . ARG A 1 115 ? -18.120 -4.230 7.565 1.00 96.88 115 ARG A CA 1
ATOM 925 C C . ARG A 1 115 ? -17.508 -3.462 8.743 1.00 96.88 115 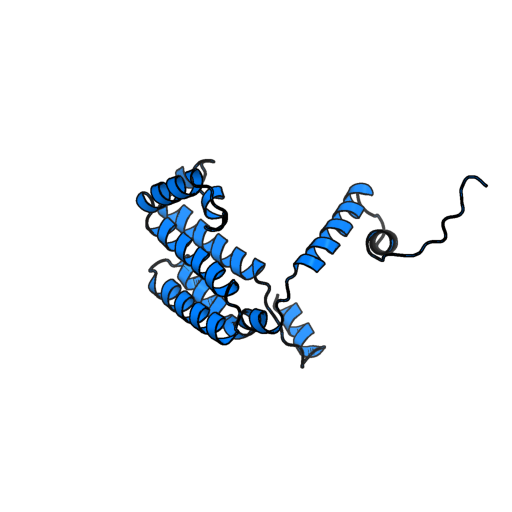ARG A C 1
ATOM 927 O O . ARG A 1 115 ? -18.009 -3.532 9.858 1.00 96.88 115 ARG A O 1
ATOM 934 N N . SER A 1 116 ? -16.437 -2.706 8.502 1.00 95.44 116 SER A N 1
ATOM 935 C CA . SER A 1 116 ? -15.638 -2.041 9.538 1.00 95.44 116 SER A CA 1
ATOM 936 C C . SER A 1 116 ? -16.312 -0.858 10.238 1.00 95.44 116 SER A C 1
ATOM 938 O O . SER A 1 116 ? -15.813 -0.416 11.275 1.00 95.44 116 SER A O 1
ATOM 940 N N . ARG A 1 117 ? -17.388 -0.304 9.658 1.00 96.00 117 ARG A N 1
ATOM 941 C CA . ARG A 1 117 ? -17.963 1.005 10.033 1.00 96.00 117 ARG A CA 1
ATOM 942 C C . ARG A 1 117 ? -16.927 2.148 10.006 1.00 96.00 117 ARG A C 1
ATOM 944 O O . ARG A 1 117 ? -17.041 3.106 10.761 1.00 96.00 117 ARG A O 1
ATOM 951 N N . LEU A 1 118 ? -15.888 2.023 9.173 1.00 97.75 118 LEU A N 1
ATOM 952 C CA . LEU A 1 118 ? -14.889 3.059 8.907 1.00 97.75 118 LEU A CA 1
ATOM 953 C C . LEU A 1 118 ? -15.036 3.487 7.444 1.00 97.75 118 LEU A C 1
ATOM 955 O O . LEU A 1 118 ? -14.587 2.770 6.547 1.00 97.75 118 LEU A O 1
ATOM 959 N N . GLU A 1 119 ? -15.678 4.630 7.190 1.00 97.94 119 GLU A N 1
ATOM 960 C CA . GLU A 1 119 ? -15.966 5.084 5.819 1.00 97.94 119 GLU A CA 1
ATOM 961 C C . GLU A 1 119 ? -14.726 5.171 4.916 1.00 97.94 119 GLU A C 1
ATOM 963 O O . GLU A 1 119 ? -14.789 4.639 3.802 1.00 97.94 119 GLU A O 1
ATOM 968 N N . PRO A 1 120 ? -13.565 5.685 5.376 1.00 98.25 120 PRO A N 1
ATOM 969 C CA . PRO A 1 120 ? -12.360 5.689 4.548 1.00 98.25 120 PRO A CA 1
ATOM 970 C C . PRO A 1 120 ? -11.945 4.277 4.103 1.00 98.25 120 PRO A C 1
ATOM 972 O O . PRO A 1 120 ? -11.564 4.066 2.954 1.00 98.25 120 PRO A O 1
ATOM 975 N N . MET A 1 121 ? -12.079 3.275 4.979 1.00 98.31 121 MET A N 1
ATOM 976 C CA . MET A 1 121 ? -11.737 1.885 4.652 1.00 98.31 121 MET A CA 1
ATOM 977 C C . MET A 1 121 ? -12.772 1.224 3.737 1.00 98.31 121 MET A C 1
ATOM 979 O O . MET A 1 121 ? -12.406 0.439 2.861 1.00 98.31 121 MET A O 1
ATOM 983 N N . LYS A 1 122 ? -14.058 1.564 3.881 1.00 98.38 122 LYS A N 1
ATOM 984 C CA . LYS A 1 122 ? -15.118 1.103 2.969 1.00 98.38 122 LYS A CA 1
ATOM 985 C C . LYS A 1 122 ? -14.893 1.613 1.546 1.00 98.38 122 LYS A C 1
ATOM 987 O O . LYS A 1 122 ? -15.021 0.840 0.597 1.00 98.38 122 LYS A O 1
ATOM 992 N N . GLN A 1 123 ? -14.511 2.882 1.398 1.00 98.06 123 GLN A N 1
ATOM 993 C CA . GLN A 1 123 ? -14.178 3.470 0.098 1.00 98.06 123 GLN A CA 1
ATOM 994 C C . GLN A 1 123 ? -13.007 2.738 -0.562 1.00 98.06 123 GLN A C 1
ATOM 996 O O . GLN A 1 123 ? -13.099 2.361 -1.731 1.00 98.06 123 GLN A O 1
ATOM 1001 N N . VAL A 1 124 ? -11.943 2.447 0.196 1.00 98.00 124 VAL A N 1
ATOM 1002 C CA . VAL A 1 124 ? -10.822 1.651 -0.319 1.00 98.00 124 VAL A CA 1
ATOM 1003 C C . VAL A 1 124 ? -11.284 0.263 -0.750 1.00 98.00 124 VAL A C 1
ATOM 1005 O O . VAL A 1 124 ? -10.953 -0.156 -1.854 1.00 98.00 124 VAL A O 1
ATOM 1008 N N . ALA A 1 125 ? -12.109 -0.425 0.042 1.00 97.94 125 ALA A N 1
ATOM 1009 C CA . ALA A 1 125 ? -12.618 -1.744 -0.330 1.00 97.94 125 ALA A CA 1
ATOM 1010 C C . ALA A 1 125 ? -13.379 -1.743 -1.665 1.00 97.94 125 ALA A C 1
ATOM 1012 O O . ALA A 1 125 ? -13.226 -2.671 -2.459 1.00 97.94 125 ALA A O 1
ATOM 1013 N N . ASN A 1 126 ? -14.171 -0.703 -1.937 1.00 97.69 126 ASN A N 1
ATOM 1014 C CA . ASN A 1 126 ? -14.878 -0.561 -3.211 1.00 97.69 126 ASN A CA 1
ATOM 1015 C C . ASN A 1 126 ? -13.900 -0.376 -4.379 1.00 97.69 126 ASN A C 1
ATOM 1017 O O . ASN A 1 126 ? -14.026 -1.057 -5.398 1.00 97.69 126 ASN A O 1
ATOM 1021 N N . THR A 1 127 ? -12.886 0.475 -4.206 1.00 97.38 127 THR A N 1
ATOM 1022 C CA . THR A 1 127 ? -11.832 0.692 -5.207 1.00 97.38 127 THR A CA 1
ATOM 1023 C C . THR A 1 127 ? -11.035 -0.583 -5.476 1.00 97.38 127 THR A C 1
ATOM 1025 O O . THR A 1 127 ? -10.853 -0.965 -6.629 1.00 97.38 127 THR A O 1
ATOM 1028 N N . LEU A 1 128 ? -10.604 -1.292 -4.430 1.00 97.25 128 LEU A N 1
ATOM 1029 C CA . LEU A 1 128 ? -9.869 -2.547 -4.584 1.00 97.25 128 LEU A CA 1
ATOM 1030 C C . LEU A 1 128 ? -10.733 -3.615 -5.260 1.00 97.25 128 LEU A C 1
ATOM 1032 O O . LEU A 1 128 ? -10.255 -4.304 -6.155 1.00 97.25 128 LEU A O 1
ATOM 1036 N N . LYS A 1 129 ? -12.019 -3.724 -4.897 1.00 97.00 129 LYS A N 1
ATOM 1037 C CA . LYS A 1 129 ? -12.949 -4.664 -5.538 1.00 97.00 129 LYS A CA 1
ATOM 1038 C C . LYS A 1 129 ? -13.104 -4.377 -7.035 1.00 97.00 129 LYS A C 1
ATOM 1040 O O . LYS A 1 129 ? -13.111 -5.324 -7.817 1.00 97.00 129 LYS A O 1
ATOM 1045 N N . LYS A 1 130 ? -13.185 -3.100 -7.434 1.00 95.81 130 LYS A N 1
ATOM 1046 C CA . LYS A 1 130 ? -13.243 -2.682 -8.848 1.00 95.81 130 LYS A CA 1
ATOM 1047 C C . LYS A 1 130 ? -12.016 -3.146 -9.639 1.00 95.81 130 LYS A C 1
ATOM 1049 O O . LYS A 1 130 ? -12.147 -3.504 -10.802 1.00 95.81 130 LYS A O 1
ATOM 1054 N N . HIS A 1 131 ? -10.850 -3.172 -9.001 1.00 94.75 131 HIS A N 1
ATOM 1055 C CA . HIS A 1 131 ? -9.577 -3.543 -9.620 1.00 94.75 131 HIS A CA 1
ATOM 1056 C C . HIS A 1 131 ? -9.068 -4.934 -9.206 1.00 94.75 131 HIS A C 1
ATOM 1058 O O . HIS A 1 131 ? -7.870 -5.212 -9.260 1.00 94.75 131 HIS A O 1
ATOM 1064 N N . LYS A 1 132 ? -9.969 -5.823 -8.764 1.00 95.50 132 LYS A N 1
ATOM 1065 C CA . LYS A 1 132 ? -9.610 -7.126 -8.187 1.00 95.50 132 LYS A CA 1
ATOM 1066 C C . LYS A 1 132 ? -8.714 -7.954 -9.110 1.00 95.50 132 LYS A C 1
ATOM 1068 O O . LYS A 1 132 ? -7.722 -8.502 -8.645 1.00 95.50 132 LYS A O 1
ATOM 1073 N N . GLN A 1 133 ? -9.056 -8.051 -10.394 1.00 93.19 133 GLN A N 1
ATOM 1074 C CA . GLN A 1 133 ? -8.303 -8.871 -11.349 1.00 93.19 133 GLN A CA 1
ATOM 1075 C C . GLN A 1 133 ? -6.867 -8.362 -11.521 1.00 93.19 133 GLN A C 1
ATOM 1077 O O . GLN A 1 133 ? -5.932 -9.146 -11.405 1.00 93.19 133 GLN A O 1
ATOM 1082 N N . GLN A 1 134 ? -6.690 -7.050 -11.700 1.00 92.88 134 GLN A N 1
ATOM 1083 C CA . GLN A 1 134 ? -5.375 -6.433 -11.897 1.00 92.88 134 GLN A CA 1
ATOM 1084 C C . GLN A 1 134 ? -4.518 -6.429 -10.624 1.00 92.88 134 GLN A C 1
ATOM 1086 O O . GLN A 1 134 ? -3.299 -6.328 -10.695 1.00 92.88 134 GLN A O 1
ATOM 1091 N N . ILE A 1 135 ? -5.134 -6.494 -9.441 1.00 95.00 135 ILE A N 1
ATOM 1092 C CA . ILE A 1 135 ? -4.400 -6.648 -8.177 1.00 95.00 135 ILE A CA 1
ATOM 1093 C C . ILE A 1 135 ? -3.938 -8.099 -8.013 1.00 95.00 135 ILE A C 1
ATOM 1095 O O . ILE A 1 135 ? -2.798 -8.345 -7.628 1.00 95.00 135 ILE A O 1
ATOM 1099 N N . LEU A 1 136 ? -4.810 -9.069 -8.307 1.00 95.19 136 LEU A N 1
ATOM 1100 C CA . LEU A 1 136 ? -4.496 -10.489 -8.142 1.00 95.19 136 LEU A CA 1
ATOM 1101 C C . LEU A 1 136 ? -3.540 -11.029 -9.217 1.00 95.19 136 LEU A C 1
ATOM 1103 O O . LEU A 1 136 ? -2.854 -12.015 -8.961 1.00 95.19 136 LEU A O 1
ATOM 1107 N N . SER A 1 137 ? -3.413 -10.380 -10.378 1.00 93.25 137 SER A N 1
ATOM 1108 C CA . SER A 1 137 ? -2.404 -10.751 -11.384 1.00 93.25 137 SER A CA 1
ATOM 1109 C C . SER A 1 137 ? -0.963 -10.626 -10.868 1.00 93.25 137 SER A C 1
ATOM 1111 O O . SER A 1 137 ? -0.056 -11.263 -11.405 1.00 93.25 137 SER A O 1
ATOM 1113 N N . TYR A 1 138 ? -0.746 -9.885 -9.772 1.00 93.44 138 TYR A N 1
ATOM 1114 C CA . TYR A 1 138 ? 0.525 -9.870 -9.050 1.00 93.44 138 TYR A CA 1
ATOM 1115 C C . TYR A 1 138 ? 1.008 -11.279 -8.681 1.00 93.44 138 TYR A C 1
ATOM 1117 O O . TYR A 1 138 ? 2.202 -11.551 -8.770 1.00 93.44 138 TYR A O 1
ATOM 1125 N N . PHE A 1 139 ? 0.108 -12.188 -8.296 1.00 92.88 139 PHE A N 1
ATOM 1126 C CA . PHE A 1 139 ? 0.490 -13.539 -7.872 1.00 92.88 139 PHE A CA 1
ATOM 1127 C C . PHE A 1 139 ? 0.992 -14.411 -9.029 1.00 92.88 139 PHE A C 1
ATOM 1129 O O . PHE A 1 139 ? 1.729 -15.358 -8.779 1.00 92.88 139 PHE A O 1
ATOM 1136 N N . SER A 1 140 ? 0.658 -14.069 -10.277 1.00 88.25 140 SER A N 1
ATOM 1137 C CA . SER A 1 140 ? 1.102 -14.805 -11.467 1.00 88.25 140 SER A CA 1
ATOM 1138 C C . SER A 1 140 ? 2.518 -14.432 -11.905 1.00 88.25 140 SER A C 1
ATOM 1140 O O . SER A 1 140 ? 3.259 -15.293 -12.361 1.00 88.25 140 SER A O 1
ATOM 1142 N N . HIS A 1 141 ? 2.908 -13.158 -11.775 1.00 82.88 141 HIS A N 1
ATOM 1143 C CA . HIS A 1 141 ? 4.183 -12.668 -12.324 1.00 82.88 141 HIS A CA 1
ATOM 1144 C C . HIS A 1 141 ? 5.135 -12.068 -11.284 1.00 82.88 141 HIS A C 1
ATOM 1146 O O . HIS A 1 141 ? 6.303 -11.847 -11.586 1.00 82.88 141 HIS A O 1
ATOM 1152 N N . ARG A 1 142 ? 4.650 -11.751 -10.076 1.00 86.00 142 ARG A N 1
ATOM 1153 C CA . ARG A 1 142 ? 5.402 -11.114 -8.974 1.00 86.00 142 ARG A CA 1
ATOM 1154 C C . ARG A 1 142 ? 6.141 -9.829 -9.350 1.00 86.00 142 ARG A C 1
ATOM 1156 O O . ARG A 1 142 ? 7.016 -9.379 -8.609 1.00 86.00 142 ARG A O 1
ATOM 1163 N N . LEU A 1 143 ? 5.750 -9.204 -10.458 1.00 81.12 143 LEU A N 1
ATOM 1164 C CA . LEU A 1 143 ? 6.356 -7.977 -10.948 1.00 81.12 143 LEU A CA 1
ATOM 1165 C C . LEU A 1 143 ? 6.123 -6.841 -9.952 1.00 81.12 143 LEU A C 1
ATOM 1167 O O . LEU A 1 143 ? 5.044 -6.692 -9.376 1.00 81.12 143 LEU A O 1
ATOM 1171 N N . THR A 1 144 ? 7.166 -6.044 -9.750 1.00 78.75 144 THR A N 1
ATOM 1172 C CA . THR A 1 144 ? 7.120 -4.833 -8.932 1.00 78.75 144 THR A CA 1
ATOM 1173 C C . THR A 1 144 ? 7.801 -3.703 -9.683 1.00 78.75 144 THR A C 1
ATOM 1175 O O . THR A 1 144 ? 8.765 -3.930 -10.416 1.00 78.75 144 THR A O 1
ATOM 1178 N N . ASN A 1 145 ? 7.358 -2.475 -9.444 1.00 83.06 145 ASN A N 1
ATOM 1179 C CA . ASN A 1 145 ? 7.954 -1.279 -10.029 1.00 83.06 145 ASN A CA 1
ATOM 1180 C C . ASN A 1 145 ? 9.341 -0.934 -9.463 1.00 83.06 145 ASN A C 1
ATOM 1182 O O . ASN A 1 145 ? 9.921 0.063 -9.878 1.00 83.06 145 ASN A O 1
ATOM 1186 N N . ALA A 1 146 ? 9.916 -1.750 -8.572 1.00 82.44 146 ALA A N 1
ATOM 1187 C CA . ALA A 1 146 ? 11.203 -1.477 -7.929 1.00 82.44 146 ALA A CA 1
ATOM 1188 C C . ALA A 1 146 ? 12.342 -1.221 -8.936 1.00 82.44 146 ALA A C 1
ATOM 1190 O O . ALA A 1 146 ? 13.159 -0.327 -8.730 1.00 82.44 146 ALA A O 1
ATOM 1191 N N . ILE A 1 147 ? 12.376 -1.958 -10.054 1.00 84.75 147 ILE A N 1
ATOM 1192 C CA . ILE A 1 147 ? 13.379 -1.753 -11.114 1.00 84.75 147 ILE A CA 1
ATOM 1193 C C . ILE A 1 147 ? 13.192 -0.381 -11.774 1.00 84.75 147 ILE A C 1
ATOM 1195 O O . ILE A 1 147 ? 14.150 0.379 -11.916 1.00 84.75 147 ILE A O 1
ATOM 1199 N N . ALA A 1 148 ? 11.953 -0.041 -12.138 1.00 85.81 148 ALA A N 1
ATOM 1200 C CA . ALA A 1 148 ? 11.626 1.247 -12.742 1.00 85.81 148 ALA A CA 1
ATOM 1201 C C . ALA A 1 148 ? 11.918 2.416 -11.782 1.00 85.81 148 ALA A C 1
ATOM 1203 O O . ALA A 1 148 ? 12.441 3.447 -12.202 1.00 85.81 148 ALA A O 1
ATOM 1204 N N . GLU A 1 149 ? 11.648 2.245 -10.486 1.00 85.88 149 GLU A N 1
ATOM 1205 C CA . GLU A 1 149 ? 11.996 3.213 -9.441 1.00 85.88 149 GLU A CA 1
ATOM 1206 C C . GLU A 1 149 ? 13.512 3.387 -9.298 1.00 85.88 149 GLU A C 1
ATOM 1208 O O . GLU A 1 149 ? 13.988 4.519 -9.194 1.00 85.88 149 GLU A O 1
ATOM 1213 N N . GLY A 1 150 ? 14.278 2.293 -9.354 1.00 88.06 150 GLY A N 1
ATOM 1214 C CA . GLY A 1 150 ? 15.741 2.327 -9.347 1.00 88.06 150 GLY A CA 1
ATOM 1215 C C . GLY A 1 150 ? 16.300 3.132 -10.521 1.00 88.06 150 GLY A C 1
ATOM 1216 O O . GLY A 1 150 ? 17.104 4.044 -10.321 1.00 88.06 150 GLY A O 1
ATOM 1217 N N . ILE A 1 151 ? 15.800 2.869 -11.731 1.00 89.56 151 ILE A N 1
ATOM 1218 C CA . ILE A 1 151 ? 16.161 3.628 -12.936 1.00 89.56 151 ILE A CA 1
ATOM 1219 C C . ILE A 1 151 ? 15.793 5.107 -12.777 1.00 89.56 151 ILE A C 1
ATOM 1221 O O . ILE A 1 151 ? 16.630 5.982 -13.003 1.00 89.56 151 ILE A O 1
ATOM 1225 N N . ASN A 1 152 ? 14.573 5.410 -12.329 1.00 91.25 152 ASN A N 1
ATOM 1226 C CA . ASN A 1 152 ? 14.140 6.791 -12.132 1.00 91.25 152 ASN A CA 1
ATOM 1227 C C . ASN A 1 152 ? 15.007 7.517 -11.088 1.00 91.25 152 ASN A C 1
ATOM 1229 O O . ASN A 1 152 ? 15.345 8.683 -11.273 1.00 91.25 152 ASN A O 1
ATOM 1233 N N . SER A 1 153 ? 15.437 6.835 -10.024 1.00 92.38 153 SER A N 1
ATOM 1234 C CA . SER A 1 153 ? 16.355 7.398 -9.027 1.00 92.38 153 SER A CA 1
ATOM 1235 C C . SER A 1 153 ? 17.701 7.802 -9.643 1.00 92.38 153 SER A C 1
ATOM 1237 O O . SER A 1 153 ? 18.185 8.912 -9.392 1.00 92.38 153 SER A O 1
ATOM 1239 N N . ILE A 1 154 ? 18.271 6.957 -10.513 1.00 92.62 154 ILE A N 1
ATOM 1240 C CA . ILE A 1 154 ? 19.507 7.259 -11.253 1.00 92.62 154 ILE A CA 1
ATOM 1241 C C . ILE A 1 154 ? 19.306 8.483 -12.155 1.00 92.62 154 ILE A C 1
ATOM 1243 O O . ILE A 1 154 ? 20.114 9.412 -12.118 1.00 92.62 154 ILE A O 1
ATOM 1247 N N . ILE A 1 155 ? 18.197 8.531 -12.899 1.00 93.06 155 ILE A N 1
ATOM 1248 C CA . ILE A 1 155 ? 17.851 9.656 -13.781 1.00 93.06 155 ILE A CA 1
ATOM 1249 C C . ILE A 1 155 ? 17.719 10.963 -12.984 1.00 93.06 155 ILE A C 1
ATOM 1251 O O . ILE A 1 155 ? 18.318 11.980 -13.341 1.00 93.06 155 ILE A O 1
ATOM 1255 N N . GLN A 1 156 ? 16.987 10.949 -11.866 1.00 92.88 156 GLN A N 1
ATOM 1256 C CA . GLN A 1 156 ? 16.834 12.132 -11.012 1.00 92.88 156 GLN A CA 1
ATOM 1257 C C . GLN A 1 156 ? 18.160 12.566 -10.379 1.00 92.88 156 GLN A C 1
ATOM 1259 O O . GLN A 1 156 ? 18.382 13.761 -10.174 1.00 92.88 156 GLN A O 1
ATOM 1264 N N . SER A 1 157 ? 19.047 11.620 -10.064 1.00 92.88 157 SER A N 1
ATOM 1265 C CA . SER A 1 157 ? 20.400 11.918 -9.588 1.00 92.88 157 SER A CA 1
ATOM 1266 C C . SER A 1 157 ? 21.233 12.607 -10.672 1.00 92.88 157 SER A C 1
ATOM 1268 O O . SER A 1 157 ? 21.825 13.656 -10.415 1.00 92.88 157 SER A O 1
ATOM 1270 N N . ALA A 1 158 ? 21.204 12.095 -11.907 1.00 90.31 158 ALA A N 1
ATOM 1271 C CA . ALA A 1 158 ? 21.872 12.716 -13.050 1.00 90.31 158 ALA A CA 1
ATOM 1272 C C . ALA A 1 158 ? 21.365 14.148 -13.298 1.00 90.31 158 ALA A C 1
ATOM 1274 O O . ALA A 1 158 ? 22.167 15.075 -13.407 1.00 90.31 158 ALA A O 1
ATOM 1275 N N . LYS A 1 159 ? 20.041 14.355 -13.268 1.00 93.31 159 LYS A N 1
ATOM 1276 C CA . LYS A 1 159 ? 19.424 15.687 -13.372 1.00 93.31 159 LYS A CA 1
ATOM 1277 C C . LYS A 1 159 ? 19.879 16.638 -12.266 1.00 93.31 159 LYS A C 1
ATOM 1279 O O . LYS A 1 159 ? 20.177 17.798 -12.549 1.00 93.31 159 LYS A O 1
ATOM 1284 N N . ARG A 1 160 ? 19.946 16.164 -11.016 1.00 93.44 160 ARG A N 1
ATOM 1285 C CA . ARG A 1 160 ? 20.423 16.962 -9.874 1.00 93.44 160 ARG A CA 1
ATOM 1286 C C . ARG A 1 160 ? 21.889 17.364 -10.026 1.00 93.44 160 ARG A C 1
ATOM 1288 O O . ARG A 1 160 ? 22.198 18.528 -9.796 1.00 93.44 160 ARG A O 1
ATOM 1295 N N . ARG A 1 161 ? 22.764 16.449 -10.461 1.00 90.25 161 ARG A N 1
ATOM 1296 C CA . ARG A 1 161 ? 24.185 16.755 -10.719 1.00 90.25 161 ARG A CA 1
ATOM 1297 C C . ARG A 1 161 ? 24.364 17.832 -11.789 1.00 90.25 161 ARG A C 1
ATOM 1299 O O . ARG A 1 161 ? 25.180 18.724 -11.606 1.00 90.25 161 ARG A O 1
ATOM 1306 N N . ALA A 1 162 ? 23.567 17.782 -12.855 1.00 91.56 162 ALA A N 1
ATOM 1307 C CA . ALA A 1 162 ? 23.604 18.770 -13.933 1.00 91.56 162 ALA A CA 1
ATOM 1308 C C . ALA A 1 162 ? 22.939 20.116 -13.578 1.00 91.56 162 ALA A C 1
ATOM 1310 O O . ALA A 1 162 ? 23.065 21.071 -14.335 1.00 91.56 162 ALA A O 1
ATOM 1311 N N . ARG A 1 163 ? 22.226 20.207 -12.439 1.00 92.25 163 ARG A N 1
ATOM 1312 C CA . ARG A 1 163 ? 21.364 21.352 -12.070 1.00 92.25 163 ARG A CA 1
ATOM 1313 C C . ARG A 1 163 ? 20.288 21.656 -13.125 1.00 92.25 163 ARG A C 1
ATOM 1315 O O . ARG A 1 163 ? 19.885 22.800 -13.309 1.00 92.25 163 ARG A O 1
ATOM 1322 N N . GLY A 1 164 ? 19.778 20.605 -13.768 1.00 89.06 164 GLY A N 1
ATOM 1323 C CA . GLY A 1 164 ? 18.826 20.701 -14.874 1.00 89.06 164 GLY A CA 1
ATOM 1324 C C . GLY A 1 164 ? 19.494 20.666 -16.249 1.00 89.06 164 GLY A C 1
ATOM 1325 O O . GLY A 1 164 ? 20.709 20.733 -16.376 1.00 89.06 164 GLY A O 1
ATOM 1326 N N . PHE A 1 165 ? 18.676 20.521 -17.289 1.00 92.75 165 PHE A N 1
ATOM 1327 C CA . PHE A 1 165 ? 19.117 20.488 -18.682 1.00 92.75 165 PHE A CA 1
ATOM 1328 C C . PHE A 1 165 ? 18.326 21.524 -19.472 1.00 92.75 165 PHE A C 1
ATOM 1330 O O . PHE A 1 165 ? 17.134 21.703 -19.226 1.00 92.75 165 PHE A O 1
ATOM 1337 N N . ARG A 1 166 ? 18.996 22.208 -20.404 1.00 91.69 166 ARG A N 1
ATOM 1338 C CA . ARG A 1 166 ? 18.376 23.229 -21.263 1.00 91.69 166 ARG A CA 1
ATOM 1339 C C . ARG A 1 166 ? 17.643 22.628 -22.463 1.00 91.69 166 ARG A C 1
ATOM 1341 O O . ARG A 1 166 ? 16.720 23.250 -22.969 1.00 91.69 166 ARG A O 1
ATOM 1348 N N . THR A 1 167 ? 18.049 21.435 -22.897 1.00 95.62 167 THR A N 1
ATOM 1349 C CA . THR A 1 167 ? 17.512 20.745 -24.075 1.00 95.62 167 THR A CA 1
ATOM 1350 C C . THR A 1 167 ? 17.081 19.321 -23.729 1.00 95.62 167 THR A C 1
ATOM 1352 O O . THR A 1 167 ? 17.608 18.703 -22.794 1.00 95.62 167 THR A O 1
ATOM 1355 N N . ILE A 1 168 ? 16.108 18.795 -24.476 1.00 94.00 168 ILE A N 1
ATOM 1356 C CA . ILE A 1 168 ? 15.618 17.419 -24.304 1.00 94.00 168 ILE A CA 1
ATOM 1357 C C . ILE A 1 168 ? 16.682 16.428 -24.769 1.00 94.00 168 ILE A C 1
ATOM 1359 O O . ILE A 1 168 ? 16.877 15.392 -24.138 1.00 94.00 168 ILE A O 1
ATOM 1363 N N . GLU A 1 169 ? 17.415 16.769 -25.820 1.00 95.25 169 GLU A N 1
ATOM 1364 C CA . GLU A 1 169 ? 18.497 15.977 -26.395 1.00 95.25 169 GLU A CA 1
ATOM 1365 C C . GLU A 1 169 ? 19.614 15.788 -25.366 1.00 95.25 169 GLU A C 1
ATOM 1367 O O . GLU A 1 169 ? 20.032 14.662 -25.101 1.00 95.25 169 GLU A O 1
ATOM 1372 N N . GLY A 1 170 ? 20.028 16.873 -24.699 1.00 93.06 170 GLY A N 1
ATOM 1373 C CA . GLY A 1 170 ? 21.040 16.822 -23.643 1.00 93.06 170 GLY A CA 1
ATOM 1374 C C . GLY A 1 170 ? 20.580 16.002 -22.437 1.00 93.06 170 GLY A C 1
ATOM 1375 O O . GLY A 1 170 ? 21.352 15.216 -21.885 1.00 93.06 170 GLY A O 1
ATOM 1376 N N . TYR A 1 171 ? 19.304 16.122 -22.058 1.00 94.56 171 TYR A N 1
ATOM 1377 C CA . TYR A 1 171 ? 18.738 15.296 -20.993 1.00 94.56 171 TYR A CA 1
ATOM 1378 C C . TYR A 1 171 ? 18.695 13.811 -21.379 1.00 94.56 171 TYR A C 1
ATOM 1380 O O . TYR A 1 171 ? 19.068 12.951 -20.583 1.00 94.56 171 TYR A O 1
ATOM 1388 N N . THR A 1 172 ? 18.294 13.513 -22.612 1.00 93.06 172 THR A N 1
ATOM 1389 C CA . THR A 1 172 ? 18.193 12.154 -23.154 1.00 93.06 172 THR A CA 1
ATOM 1390 C C . THR A 1 172 ? 19.566 11.492 -23.232 1.00 93.06 172 THR A C 1
ATOM 1392 O O . THR A 1 172 ? 19.736 10.379 -22.733 1.00 93.06 172 THR A O 1
ATOM 1395 N N . ALA A 1 173 ? 20.574 12.194 -23.755 1.00 92.75 173 ALA A N 1
ATOM 1396 C CA . ALA A 1 173 ? 21.955 11.719 -23.790 1.00 92.75 173 ALA A CA 1
ATOM 1397 C C . ALA A 1 173 ? 22.486 11.415 -22.380 1.00 92.75 173 ALA A C 1
ATOM 1399 O O . ALA A 1 173 ? 23.075 10.360 -22.152 1.00 92.75 173 ALA A O 1
ATOM 1400 N N . ALA A 1 174 ? 22.210 1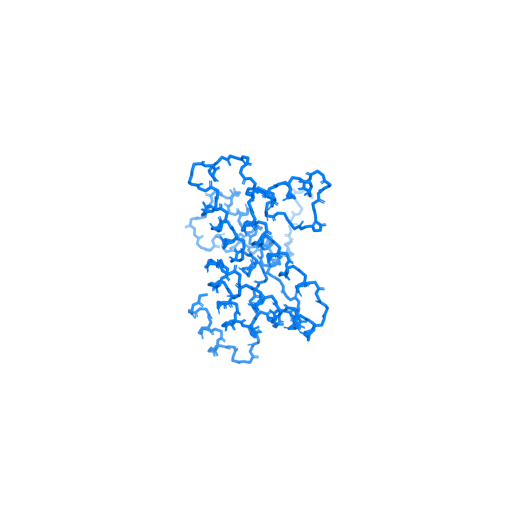2.288 -21.405 1.00 91.62 174 ALA A N 1
ATOM 1401 C CA . ALA A 1 174 ? 22.600 12.059 -20.016 1.00 91.62 174 ALA A CA 1
ATOM 1402 C C . ALA A 1 174 ? 21.891 10.846 -19.385 1.00 91.62 174 ALA A C 1
ATOM 1404 O O . ALA A 1 174 ? 22.505 10.125 -18.597 1.00 91.62 174 ALA A O 1
ATOM 1405 N N . ILE A 1 175 ? 20.622 10.591 -19.730 1.00 93.06 175 ILE A N 1
ATOM 1406 C CA . ILE A 1 175 ? 19.897 9.383 -19.301 1.00 93.06 175 ILE A CA 1
ATOM 1407 C C . ILE A 1 175 ? 20.561 8.130 -19.879 1.00 93.06 175 ILE A C 1
ATOM 1409 O O . ILE A 1 175 ? 20.854 7.200 -19.124 1.00 93.06 175 ILE A O 1
ATOM 1413 N N . PHE A 1 176 ? 20.833 8.107 -21.187 1.00 92.00 176 PHE A N 1
ATOM 1414 C CA . PHE A 1 176 ? 21.497 6.973 -21.833 1.00 92.00 176 PHE A CA 1
ATOM 1415 C C . PHE A 1 176 ? 22.898 6.735 -21.271 1.00 92.00 176 PHE A C 1
ATOM 1417 O O . PHE A 1 176 ? 23.251 5.590 -21.001 1.00 92.00 176 PHE A O 1
ATOM 1424 N N . LEU A 1 177 ? 23.660 7.794 -20.999 1.00 90.81 177 LEU A N 1
ATOM 1425 C CA . LEU A 1 177 ? 24.967 7.685 -20.359 1.00 90.81 177 LEU A CA 1
ATOM 1426 C C . LEU A 1 177 ? 24.870 7.104 -18.939 1.00 90.81 177 LEU A C 1
ATOM 1428 O O . LEU A 1 177 ? 25.682 6.267 -18.555 1.00 90.81 177 LEU A O 1
ATOM 1432 N N . ALA A 1 178 ? 23.873 7.523 -18.157 1.00 89.31 178 ALA A N 1
ATOM 1433 C CA . ALA A 1 178 ? 23.735 7.108 -16.763 1.00 89.31 178 ALA A CA 1
ATOM 1434 C C . ALA A 1 178 ? 23.154 5.693 -16.585 1.00 89.31 178 ALA A C 1
ATOM 1436 O O . ALA A 1 178 ? 23.496 5.018 -15.615 1.00 89.31 178 ALA A O 1
ATOM 1437 N N . VAL A 1 179 ? 22.251 5.259 -17.470 1.00 90.56 179 VAL A N 1
ATOM 1438 C CA . VAL A 1 179 ? 21.472 4.014 -17.302 1.00 90.56 179 VAL A CA 1
ATOM 1439 C C . VAL A 1 179 ? 21.767 2.982 -18.393 1.00 90.56 179 VAL A C 1
ATOM 1441 O O . VAL A 1 179 ? 21.635 1.783 -18.154 1.00 90.56 179 VAL A O 1
ATOM 1444 N N . GLY A 1 180 ? 22.193 3.415 -19.580 1.00 84.38 180 GLY A N 1
ATOM 1445 C CA . GLY A 1 180 ? 22.292 2.582 -20.782 1.00 84.38 180 GLY A CA 1
ATOM 1446 C C . GLY A 1 180 ? 23.415 1.545 -20.781 1.00 84.38 180 GLY A C 1
ATOM 1447 O O . GLY A 1 180 ? 23.535 0.812 -21.756 1.00 84.38 180 GLY A O 1
ATOM 1448 N N . LYS A 1 181 ? 24.230 1.467 -19.714 1.00 81.38 181 LYS A N 1
ATOM 1449 C CA . LYS A 1 181 ? 25.381 0.547 -19.595 1.00 81.38 181 LYS A CA 1
ATOM 1450 C C . LYS A 1 181 ? 26.271 0.560 -20.849 1.00 81.38 181 LYS A C 1
ATOM 1452 O O . LYS A 1 181 ? 26.714 -0.485 -21.322 1.00 81.38 181 LYS A O 1
ATOM 1457 N N . LEU A 1 182 ? 26.485 1.751 -21.407 1.00 82.50 182 LEU A N 1
ATOM 1458 C CA . LEU A 1 182 ? 27.223 1.936 -22.651 1.00 82.50 182 LEU A CA 1
ATOM 1459 C C . LEU A 1 182 ? 28.679 1.499 -22.457 1.00 82.50 182 LEU A C 1
ATOM 1461 O O . LEU A 1 182 ? 29.343 1.932 -21.516 1.00 82.50 182 LEU A O 1
ATOM 1465 N N . LYS A 1 183 ? 29.185 0.655 -23.359 1.00 79.12 183 LYS A N 1
ATOM 1466 C CA . LYS A 1 183 ? 30.617 0.358 -23.450 1.00 79.12 183 LYS A CA 1
ATOM 1467 C C . LYS A 1 183 ? 31.269 1.468 -24.262 1.00 79.12 183 LYS A C 1
ATOM 1469 O O . LYS A 1 183 ? 31.268 1.419 -25.487 1.00 79.12 183 LYS A O 1
ATOM 1474 N N . LEU A 1 184 ? 31.751 2.494 -23.573 1.00 79.25 184 LEU A N 1
ATOM 1475 C CA . LEU A 1 184 ? 32.469 3.590 -24.209 1.00 79.25 184 LEU A CA 1
ATOM 1476 C C . LEU A 1 184 ? 33.957 3.257 -24.236 1.00 79.25 184 LEU A C 1
ATOM 1478 O O . LEU A 1 184 ? 34.548 2.955 -23.199 1.00 79.25 184 LEU A O 1
ATOM 1482 N N . SER A 1 185 ? 34.557 3.326 -25.419 1.00 76.62 185 SER A N 1
ATOM 1483 C CA . SER A 1 185 ? 36.006 3.307 -25.583 1.00 76.62 185 SER A CA 1
ATOM 1484 C C . SER A 1 185 ? 36.551 4.629 -25.041 1.00 76.62 185 SER A C 1
ATOM 1486 O O . SER A 1 185 ? 36.635 5.611 -25.773 1.00 76.62 185 SER A O 1
ATOM 1488 N N . CYS A 1 186 ? 36.839 4.704 -23.740 1.00 68.81 186 CYS A N 1
ATOM 1489 C CA . CYS A 1 186 ? 37.535 5.865 -23.198 1.00 68.81 186 CYS A CA 1
ATOM 1490 C C . CYS A 1 186 ? 39.005 5.781 -23.623 1.00 68.81 186 CYS A C 1
ATOM 1492 O O . CYS A 1 186 ? 39.660 4.797 -23.272 1.00 68.81 186 CYS A O 1
ATOM 1494 N N . PRO A 1 187 ? 39.537 6.777 -24.352 1.00 72.56 187 PRO A N 1
ATOM 1495 C CA . PRO A 1 187 ? 40.969 6.843 -24.583 1.00 72.56 187 PRO A CA 1
ATOM 1496 C C . PRO A 1 187 ? 41.678 6.937 -23.229 1.00 72.56 187 PRO A C 1
ATOM 1498 O O . PRO A 1 187 ? 41.249 7.674 -22.336 1.00 72.56 187 PRO A O 1
ATOM 1501 N N . THR A 1 188 ? 42.746 6.162 -23.056 1.00 66.50 188 THR A N 1
ATOM 1502 C CA . THR A 1 188 ? 43.661 6.317 -21.926 1.00 66.50 188 THR A CA 1
ATOM 1503 C C . THR A 1 188 ? 44.255 7.715 -22.007 1.00 66.50 188 THR A C 1
ATOM 1505 O O . THR A 1 188 ? 45.030 8.009 -22.909 1.00 66.50 188 THR A O 1
ATOM 1508 N N . LEU A 1 189 ? 43.862 8.591 -21.079 1.00 65.38 189 LEU A N 1
ATOM 1509 C CA . LEU A 1 189 ? 44.328 9.985 -21.020 1.00 65.38 189 LEU A CA 1
ATOM 1510 C C . LEU A 1 189 ? 45.829 10.106 -20.698 1.00 65.38 189 LEU A C 1
ATOM 1512 O O . LEU A 1 189 ? 46.374 11.202 -20.758 1.00 65.38 189 LEU A O 1
ATOM 1516 N N . PHE A 1 190 ? 46.481 8.984 -20.388 1.00 68.31 190 PHE A N 1
ATOM 1517 C CA . PHE A 1 190 ? 47.911 8.871 -20.151 1.00 68.31 190 PHE A CA 1
ATOM 1518 C C . PHE A 1 190 ? 48.393 7.567 -20.800 1.00 68.31 190 PHE A C 1
ATOM 1520 O O . PHE A 1 190 ? 48.231 6.491 -20.222 1.00 68.31 190 PHE A O 1
ATOM 1527 N N . ALA A 1 191 ? 48.895 7.663 -22.028 1.00 54.00 191 ALA A N 1
ATOM 1528 C CA . ALA A 1 191 ? 49.678 6.639 -22.711 1.00 54.00 191 ALA A CA 1
ATOM 1529 C C . ALA A 1 191 ? 50.942 7.309 -23.252 1.00 54.00 191 ALA A C 1
ATOM 1531 O O . ALA A 1 191 ? 50.821 8.483 -23.675 1.00 54.00 191 ALA A O 1
#